Protein AF-0000000084551948 (afdb_homodimer)

Structure (mmCIF, N/CA/C/O backbone):
data_AF-0000000084551948-model_v1
#
loop_
_entity.id
_entity.type
_entity.pdbx_description
1 polymer 'N-acetyltransferase domain-containing protein'
#
loop_
_atom_site.group_PDB
_atom_site.id
_atom_site.type_symbol
_atom_site.label_atom_id
_atom_site.label_alt_id
_atom_site.label_comp_id
_atom_site.label_asym_id
_atom_site.label_entity_id
_atom_site.label_seq_id
_atom_site.pdbx_PDB_ins_code
_atom_site.Cartn_x
_atom_site.Cartn_y
_atom_site.Cartn_z
_atom_site.occupancy
_atom_site.B_iso_or_equiv
_atom_site.auth_seq_id
_atom_site.auth_comp_id
_atom_site.auth_asym_id
_atom_site.auth_atom_id
_atom_site.pdbx_PDB_model_num
ATOM 1 N N . MET A 1 1 ? 8.93 -32.312 -5.285 1 90.19 1 MET A N 1
ATOM 2 C CA . MET A 1 1 ? 9.445 -31.031 -5.762 1 90.19 1 MET A CA 1
ATOM 3 C C . MET A 1 1 ? 8.32 -30.188 -6.352 1 90.19 1 MET A C 1
ATOM 5 O O . MET A 1 1 ? 7.426 -30.703 -7.016 1 90.19 1 MET A O 1
ATOM 9 N N . VAL A 1 2 ? 8.203 -28.875 -6.094 1 96.75 2 VAL A N 1
ATOM 10 C CA . VAL A 1 2 ? 7.137 -28 -6.578 1 96.75 2 VAL A CA 1
ATOM 11 C C . VAL A 1 2 ? 7.574 -27.328 -7.879 1 96.75 2 VAL A C 1
ATOM 13 O O . VAL A 1 2 ? 8.711 -26.859 -7.988 1 96.75 2 VAL A O 1
ATOM 16 N N . ARG A 1 3 ? 6.703 -27.375 -8.828 1 96.81 3 ARG A N 1
ATOM 17 C CA . ARG A 1 3 ? 6.969 -26.75 -10.117 1 96.81 3 ARG A CA 1
ATOM 18 C C . ARG A 1 3 ? 5.824 -25.844 -10.531 1 96.81 3 ARG A C 1
ATOM 20 O O . ARG A 1 3 ? 4.66 -26.109 -10.227 1 96.81 3 ARG A O 1
ATOM 27 N N . LEU A 1 4 ? 6.199 -24.812 -11.266 1 98 4 LEU A N 1
ATOM 28 C CA . LEU A 1 4 ? 5.199 -23.938 -11.859 1 98 4 LEU A CA 1
ATOM 29 C C . LEU A 1 4 ? 4.918 -24.328 -13.305 1 98 4 LEU A C 1
ATOM 31 O O . LEU A 1 4 ? 5.828 -24.375 -14.133 1 98 4 LEU A O 1
ATOM 35 N N . GLN A 1 5 ? 3.684 -24.656 -13.547 1 97.62 5 GLN A N 1
ATOM 36 C CA . GLN A 1 5 ? 3.242 -25.016 -14.891 1 97.62 5 GLN A CA 1
ATOM 37 C C . GLN A 1 5 ? 2.232 -24.016 -15.43 1 97.62 5 GLN A C 1
ATOM 39 O O . GLN A 1 5 ? 1.331 -23.578 -14.711 1 97.62 5 GLN A O 1
ATOM 44 N N . ASN A 1 6 ? 2.34 -23.641 -16.719 1 97.56 6 ASN A N 1
ATOM 45 C CA . ASN A 1 6 ? 1.363 -22.719 -17.297 1 97.56 6 ASN A CA 1
ATOM 46 C C . ASN A 1 6 ? -0.063 -23.219 -17.094 1 97.56 6 ASN A C 1
ATOM 48 O O . ASN A 1 6 ? -0.345 -24.406 -17.312 1 97.56 6 ASN A O 1
ATOM 52 N N . MET A 1 7 ? -0.91 -22.328 -16.719 1 96.81 7 MET A N 1
ATOM 53 C CA . MET A 1 7 ? -2.318 -22.688 -16.578 1 96.81 7 MET A CA 1
ATOM 54 C C . MET A 1 7 ? -2.92 -23.031 -17.938 1 96.81 7 MET A C 1
ATOM 56 O O . MET A 1 7 ? -2.627 -22.359 -18.938 1 96.81 7 MET A O 1
ATOM 60 N N . ASN A 1 8 ? -3.762 -24 -17.938 1 95.62 8 ASN A N 1
ATOM 61 C CA . ASN A 1 8 ? -4.605 -24.172 -19.125 1 95.62 8 ASN A CA 1
ATOM 62 C C . ASN A 1 8 ? -5.938 -23.453 -18.969 1 95.62 8 ASN A C 1
ATOM 64 O O . ASN A 1 8 ? -6.219 -22.859 -17.922 1 95.62 8 ASN A O 1
ATOM 68 N N . GLU A 1 9 ? -6.699 -23.422 -19.984 1 95.56 9 GLU A N 1
ATOM 69 C CA . GLU A 1 9 ? -7.949 -22.656 -19.984 1 95.56 9 GLU A CA 1
ATOM 70 C C . GLU A 1 9 ? -8.898 -23.156 -18.906 1 95.56 9 GLU A C 1
ATOM 72 O O . GLU A 1 9 ? -9.594 -22.359 -18.266 1 95.56 9 GLU A O 1
ATOM 77 N N . ALA A 1 10 ? -8.922 -24.406 -18.766 1 94.75 10 ALA A N 1
ATOM 78 C CA . ALA A 1 10 ? -9.789 -24.984 -17.734 1 94.75 10 ALA A CA 1
ATOM 79 C C . ALA A 1 10 ? -9.383 -24.516 -16.344 1 94.75 10 ALA A C 1
ATOM 81 O O . ALA A 1 10 ? -10.234 -24.094 -15.555 1 94.75 10 ALA A O 1
ATOM 82 N N . ASP A 1 11 ? -8.164 -24.578 -16.031 1 95.25 11 ASP A N 1
ATOM 83 C CA . ASP A 1 11 ? -7.641 -24.094 -14.758 1 95.25 11 ASP A CA 1
ATOM 84 C C . ASP A 1 11 ? -7.91 -22.609 -14.578 1 95.25 11 ASP A C 1
ATOM 86 O O . ASP A 1 11 ? -8.297 -22.156 -13.5 1 95.25 11 ASP A O 1
ATOM 90 N N . PHE A 1 12 ? -7.73 -21.906 -15.711 1 97.88 12 PHE A N 1
ATOM 91 C CA . PHE A 1 12 ? -7.934 -20.469 -15.648 1 97.88 12 PHE A CA 1
ATOM 92 C C . PHE A 1 12 ? -9.383 -20.141 -15.289 1 97.88 12 PHE A C 1
ATOM 94 O O . PHE A 1 12 ? -9.641 -19.281 -14.438 1 97.88 12 PHE A O 1
ATOM 101 N N . ASN A 1 13 ? -10.281 -20.766 -15.93 1 95.38 13 ASN A N 1
ATOM 102 C CA . ASN A 1 13 ? -11.695 -20.516 -15.664 1 95.38 13 ASN A CA 1
ATOM 103 C C . ASN A 1 13 ? -12.055 -20.812 -14.219 1 95.38 13 ASN A C 1
ATOM 105 O O . ASN A 1 13 ? -12.805 -20.062 -13.594 1 95.38 13 ASN A O 1
ATOM 109 N N . ASN A 1 14 ? -11.516 -21.922 -13.703 1 94.19 14 ASN A N 1
ATOM 110 C CA . ASN A 1 14 ? -11.734 -22.25 -12.305 1 94.19 14 ASN A CA 1
ATOM 111 C C . ASN A 1 14 ? -11.094 -21.219 -11.375 1 94.19 14 ASN A C 1
ATOM 113 O O . ASN A 1 14 ? -11.695 -20.828 -10.375 1 94.19 14 ASN A O 1
ATOM 117 N N . TYR A 1 15 ? -10.008 -20.859 -11.734 1 97.31 15 TYR A N 1
ATOM 118 C CA . TYR A 1 15 ? -9.234 -19.906 -10.938 1 97.31 15 TYR A CA 1
ATOM 119 C C . TYR A 1 15 ? -9.914 -18.547 -10.891 1 97.31 15 TYR A C 1
ATOM 121 O O . TYR A 1 15 ? -10.117 -17.984 -9.812 1 97.31 15 TYR A O 1
ATOM 129 N N . ILE A 1 16 ? -10.328 -18.016 -12.055 1 97.44 16 ILE A N 1
ATOM 130 C CA . ILE A 1 16 ? -10.664 -16.594 -12.195 1 97.44 16 ILE A CA 1
ATOM 131 C C . ILE A 1 16 ? -11.953 -16.297 -11.43 1 97.44 16 ILE A C 1
ATOM 133 O O . ILE A 1 16 ? -12.07 -15.273 -10.766 1 97.44 16 ILE A O 1
ATOM 137 N N . ASN A 1 17 ? -12.844 -17.172 -11.469 1 94.62 17 ASN A N 1
ATOM 138 C CA . ASN A 1 17 ? -14.102 -16.969 -10.773 1 94.62 17 ASN A CA 1
ATOM 139 C C . ASN A 1 17 ? -13.906 -16.891 -9.266 1 94.62 17 ASN A C 1
ATOM 141 O O . ASN A 1 17 ? -14.5 -16.047 -8.594 1 94.62 17 ASN A O 1
ATOM 145 N N . ASN A 1 18 ? -13.133 -17.766 -8.75 1 96.75 18 ASN A N 1
ATOM 146 C CA . ASN A 1 18 ? -12.852 -17.781 -7.32 1 96.75 18 ASN A CA 1
ATOM 147 C C . ASN A 1 18 ? -12.008 -16.578 -6.91 1 96.75 18 ASN A C 1
ATOM 149 O O . ASN A 1 18 ? -12.219 -15.992 -5.844 1 96.75 18 ASN A O 1
ATOM 153 N N . ALA A 1 19 ? -11.086 -16.25 -7.781 1 98.06 19 ALA A N 1
ATOM 154 C CA . ALA A 1 19 ? -10.195 -15.133 -7.5 1 98.06 19 ALA A CA 1
ATOM 155 C C . ALA A 1 19 ? -10.969 -13.82 -7.387 1 98.06 19 ALA A C 1
ATOM 157 O O . ALA A 1 19 ? -10.719 -13.016 -6.484 1 98.06 19 ALA A O 1
ATOM 158 N N . ILE A 1 20 ? -11.906 -13.609 -8.266 1 98.06 20 ILE A N 1
ATOM 159 C CA . ILE A 1 20 ? -12.727 -12.406 -8.289 1 98.06 20 ILE A CA 1
ATOM 160 C C . ILE A 1 20 ? -13.531 -12.305 -7 1 98.06 20 ILE A C 1
ATOM 162 O O . ILE A 1 20 ? -13.562 -11.258 -6.359 1 98.06 20 ILE A O 1
ATOM 166 N N . LYS A 1 21 ? -14.094 -13.406 -6.613 1 97.5 21 LYS A N 1
ATOM 167 C CA . LYS A 1 21 ? -14.906 -13.438 -5.398 1 97.5 21 LYS A CA 1
ATOM 168 C C . LYS A 1 21 ? -14.047 -13.211 -4.156 1 97.5 21 LYS A C 1
ATOM 170 O O . LYS A 1 21 ? -14.43 -12.461 -3.26 1 97.5 21 LYS A O 1
ATOM 175 N N . ASN A 1 22 ? -12.961 -13.875 -4.117 1 97.62 22 ASN A N 1
ATOM 176 C CA . ASN A 1 22 ? -12.07 -13.766 -2.969 1 97.62 22 ASN A CA 1
ATOM 177 C C . ASN A 1 22 ? -11.516 -12.352 -2.82 1 97.62 22 ASN A C 1
ATOM 179 O O . ASN A 1 22 ? -11.43 -11.828 -1.707 1 97.62 22 ASN A O 1
ATOM 183 N N . TYR A 1 23 ? -11.156 -11.758 -3.969 1 98 23 TYR A N 1
ATOM 184 C CA . TYR A 1 23 ? -10.625 -10.398 -3.926 1 98 23 TYR A CA 1
ATOM 185 C C . TYR A 1 23 ? -11.672 -9.414 -3.422 1 98 23 TYR A C 1
ATOM 187 O O . TYR A 1 23 ? -11.367 -8.547 -2.604 1 98 23 TYR A O 1
ATOM 195 N N . ALA A 1 24 ? -12.828 -9.547 -3.875 1 98.06 24 ALA A N 1
ATOM 196 C CA . ALA A 1 24 ? -13.93 -8.711 -3.404 1 98.06 24 ALA A CA 1
ATOM 197 C C . ALA A 1 24 ? -14.102 -8.836 -1.894 1 98.06 24 ALA A C 1
ATOM 199 O O . ALA A 1 24 ? -14.219 -7.832 -1.19 1 98.06 24 ALA A O 1
ATOM 200 N N . ALA A 1 25 ? -14.086 -10.078 -1.429 1 97.69 25 ALA A N 1
ATOM 201 C CA . ALA A 1 25 ? -14.258 -10.336 -0.003 1 97.69 25 ALA A CA 1
ATOM 202 C C . ALA A 1 25 ? -13.148 -9.688 0.816 1 97.69 25 ALA A C 1
ATOM 204 O O . ALA A 1 25 ? -13.406 -9.117 1.879 1 97.69 25 ALA A O 1
ATOM 205 N N . GLU A 1 26 ? -11.945 -9.773 0.351 1 96.81 26 GLU A N 1
ATOM 206 C CA . GLU A 1 26 ? -10.805 -9.203 1.055 1 96.81 26 GLU A CA 1
ATOM 207 C C . GLU A 1 26 ? -10.891 -7.68 1.095 1 96.81 26 GLU A C 1
ATOM 209 O O . GLU A 1 26 ? -10.547 -7.059 2.104 1 96.81 26 GLU A O 1
ATOM 214 N N . LYS A 1 27 ? -11.32 -7.074 -0.006 1 96.75 27 LYS A N 1
ATOM 215 C CA . LYS A 1 27 ? -11.469 -5.621 -0.073 1 96.75 27 LYS A CA 1
ATOM 216 C C . LYS A 1 27 ? -12.539 -5.133 0.892 1 96.75 27 LYS A C 1
ATOM 218 O O . LYS A 1 27 ? -12.398 -4.07 1.501 1 96.75 27 LYS A O 1
ATOM 223 N N . ILE A 1 28 ? -13.633 -5.914 1.047 1 94.81 28 ILE A N 1
ATOM 224 C CA . ILE A 1 28 ? -14.68 -5.59 2.014 1 94.81 28 ILE A CA 1
ATOM 225 C C . ILE A 1 28 ? -14.109 -5.648 3.428 1 94.81 28 ILE A C 1
ATOM 227 O O . ILE A 1 28 ? -14.289 -4.723 4.219 1 94.81 28 ILE A O 1
ATOM 231 N N . LYS A 1 29 ? -13.414 -6.738 3.686 1 95.12 29 LYS A N 1
ATOM 232 C CA . LYS A 1 29 ? -12.828 -6.941 5.004 1 95.12 29 LYS A CA 1
ATOM 233 C C . LYS A 1 29 ? -11.844 -5.824 5.348 1 95.12 29 LYS A C 1
ATOM 235 O O . LYS A 1 29 ? -11.75 -5.406 6.504 1 95.12 29 LYS A O 1
ATOM 240 N N . ALA A 1 30 ? -11.109 -5.324 4.359 1 92.38 30 ALA A N 1
ATOM 241 C CA . ALA A 1 30 ? -10.133 -4.254 4.547 1 92.38 30 ALA A CA 1
ATOM 242 C C . ALA A 1 30 ? -10.82 -2.898 4.68 1 92.38 30 ALA A C 1
ATOM 244 O O . ALA A 1 30 ? -10.172 -1.899 5.008 1 92.38 30 ALA A O 1
ATOM 245 N N . GLY A 1 31 ? -12.172 -2.844 4.371 1 88.94 31 GLY A N 1
ATOM 246 C CA . GLY A 1 31 ? -12.93 -1.606 4.484 1 88.94 31 GLY A CA 1
ATOM 247 C C . GLY A 1 31 ? -12.758 -0.689 3.289 1 88.94 31 GLY A C 1
ATOM 248 O O . GLY A 1 31 ? -13.016 0.513 3.381 1 88.94 31 GLY A O 1
ATOM 249 N N . THR A 1 32 ? -12.242 -1.219 2.217 1 90.31 32 THR A N 1
ATOM 250 C CA . THR A 1 32 ? -11.977 -0.421 1.024 1 90.31 32 THR A CA 1
ATOM 251 C C . THR A 1 32 ? -13.227 -0.326 0.153 1 90.31 32 THR A C 1
ATOM 253 O O . THR A 1 32 ? -13.508 0.727 -0.422 1 90.31 32 THR A O 1
ATOM 256 N N . TRP A 1 33 ? -13.938 -1.409 0.068 1 91.75 33 TRP A N 1
ATOM 257 C CA . TRP A 1 33 ? -15.141 -1.451 -0.762 1 91.75 33 TRP A CA 1
ATOM 258 C C . TRP A 1 33 ? -16.359 -1.799 0.074 1 91.75 33 TRP A C 1
ATOM 260 O O . TRP A 1 33 ? -16.266 -2.484 1.094 1 91.75 33 TRP A O 1
ATOM 270 N N . GLY A 1 34 ? -17.531 -1.261 -0.345 1 90.94 34 GLY A N 1
ATOM 271 C CA . GLY A 1 34 ? -18.797 -1.692 0.226 1 90.94 34 GLY A CA 1
ATOM 272 C C . GLY A 1 34 ? -19.281 -3.016 -0.333 1 90.94 34 GLY A C 1
ATOM 273 O O . GLY A 1 34 ? -18.938 -3.385 -1.459 1 90.94 34 GLY A O 1
ATOM 274 N N . GLU A 1 35 ? -20.062 -3.727 0.38 1 94.31 35 GLU A N 1
ATOM 275 C CA . GLU A 1 35 ? -20.562 -5.051 0.019 1 94.31 35 GLU A CA 1
ATOM 276 C C . GLU A 1 35 ? -21.297 -5.02 -1.317 1 94.31 35 GLU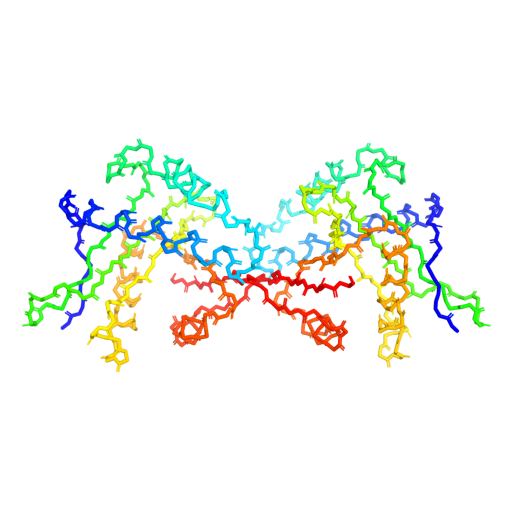 A C 1
ATOM 278 O O . GLU A 1 35 ? -21.141 -5.926 -2.139 1 94.31 35 GLU A O 1
ATOM 283 N N . GLU A 1 36 ? -21.969 -3.982 -1.558 1 94.06 36 GLU A N 1
ATOM 284 C CA . GLU A 1 36 ? -22.844 -3.924 -2.717 1 94.06 36 GLU A CA 1
ATOM 285 C C . GLU A 1 36 ? -22.047 -3.797 -4.012 1 94.06 36 GLU A C 1
ATOM 287 O O . GLU A 1 36 ? -22.438 -4.348 -5.043 1 94.06 36 GLU A O 1
ATOM 292 N N . GLU A 1 37 ? -20.906 -3.172 -3.951 1 95.81 37 GLU A N 1
ATOM 293 C CA . GLU A 1 37 ? -20.188 -2.865 -5.18 1 95.81 37 GLU A CA 1
ATOM 294 C C . GLU A 1 37 ? -18.969 -3.764 -5.34 1 95.81 37 GLU A C 1
ATOM 296 O O . GLU A 1 37 ? -18.375 -3.832 -6.422 1 95.81 37 GLU A O 1
ATOM 301 N N . ALA A 1 38 ? -18.609 -4.457 -4.355 1 97.12 38 ALA A N 1
ATOM 302 C CA . ALA A 1 38 ? -17.297 -5.094 -4.266 1 97.12 38 ALA A CA 1
ATOM 303 C C . ALA A 1 38 ? -17.078 -6.086 -5.406 1 97.12 38 ALA A C 1
ATOM 305 O O . ALA A 1 38 ? -16.031 -6.078 -6.059 1 97.12 38 ALA A O 1
ATOM 306 N N . GLU A 1 39 ? -18.031 -6.957 -5.66 1 97.38 39 GLU A N 1
ATOM 307 C CA . GLU A 1 39 ? -17.859 -7.98 -6.688 1 97.38 39 GLU A CA 1
ATOM 308 C C . GLU A 1 39 ? -17.703 -7.352 -8.07 1 97.38 39 GLU A C 1
ATOM 310 O O . GLU A 1 39 ? -16.891 -7.797 -8.875 1 97.38 39 GLU A O 1
ATOM 315 N N . ASN A 1 40 ? -18.516 -6.359 -8.375 1 97.94 40 ASN A N 1
ATOM 316 C CA . ASN A 1 40 ? -18.422 -5.672 -9.656 1 97.94 40 ASN A CA 1
ATOM 317 C C . ASN A 1 40 ? -17.078 -4.984 -9.828 1 97.94 40 ASN A C 1
ATOM 319 O O . ASN A 1 40 ? -16.453 -5.086 -10.891 1 97.94 40 ASN A O 1
ATOM 323 N N . LEU A 1 41 ? -16.641 -4.32 -8.812 1 97.81 41 LEU A N 1
ATOM 324 C CA . LEU A 1 41 ? -15.328 -3.674 -8.859 1 97.81 41 LEU A CA 1
ATOM 325 C C . LEU A 1 41 ? -14.219 -4.703 -9.055 1 97.81 41 LEU A C 1
ATOM 327 O O . LEU A 1 41 ? -13.281 -4.469 -9.812 1 97.81 41 LEU A O 1
ATOM 331 N N . SER A 1 42 ? -14.352 -5.781 -8.383 1 98.38 42 SER A N 1
ATOM 332 C CA . SER A 1 42 ? -13.375 -6.855 -8.531 1 98.38 42 SER A CA 1
ATOM 333 C C . SER A 1 42 ? -13.352 -7.379 -9.961 1 98.38 42 SER A C 1
ATOM 335 O O . SER A 1 42 ? -12.273 -7.527 -10.555 1 98.38 42 SER A O 1
ATOM 337 N N . ARG A 1 43 ? -14.516 -7.66 -10.477 1 98.12 43 ARG A N 1
ATOM 338 C CA . ARG A 1 43 ? -14.617 -8.133 -11.852 1 98.12 43 ARG A CA 1
ATOM 339 C C . ARG A 1 43 ? -13.969 -7.148 -12.82 1 98.12 43 ARG A C 1
ATOM 341 O O . ARG A 1 43 ? -13.242 -7.555 -13.727 1 98.12 43 ARG A O 1
ATOM 348 N N . GLU A 1 44 ? -14.227 -5.918 -12.633 1 98.31 44 GLU A N 1
ATOM 349 C CA . GLU A 1 44 ? -13.648 -4.883 -13.492 1 98.31 44 GLU A CA 1
ATOM 350 C C . GLU A 1 44 ? -12.133 -4.852 -13.359 1 98.31 44 GLU A C 1
ATOM 352 O O . GLU A 1 44 ? -11.422 -4.664 -14.352 1 98.31 44 GLU A O 1
ATOM 357 N N . THR A 1 45 ? -11.703 -4.996 -12.156 1 98.25 45 THR A N 1
ATOM 358 C CA . THR A 1 45 ? -10.266 -4.992 -11.906 1 98.25 45 THR A CA 1
ATOM 359 C C . THR A 1 45 ? -9.578 -6.133 -12.656 1 98.25 45 THR A C 1
ATOM 361 O O . THR A 1 45 ? -8.594 -5.914 -13.359 1 98.25 45 THR A O 1
ATOM 364 N N . PHE A 1 46 ? -10.133 -7.348 -12.531 1 98.38 46 PHE A N 1
ATOM 365 C CA . PHE A 1 46 ? -9.539 -8.508 -13.188 1 98.38 46 PHE A CA 1
ATOM 366 C C . PHE A 1 46 ? -9.633 -8.375 -14.703 1 98.38 46 PHE A C 1
ATOM 368 O O . PHE A 1 46 ? -8.711 -8.773 -15.43 1 98.38 46 PHE A O 1
ATOM 375 N N . ALA A 1 47 ? -10.742 -7.836 -15.203 1 97.94 47 ALA A N 1
ATOM 376 C CA . ALA A 1 47 ? -10.906 -7.637 -16.641 1 97.94 47 ALA A CA 1
ATOM 377 C C . ALA A 1 47 ? -9.867 -6.664 -17.188 1 97.94 47 ALA A C 1
ATOM 379 O O . ALA A 1 47 ? -9.383 -6.828 -18.297 1 97.94 47 ALA A O 1
ATOM 380 N N . ARG A 1 48 ? -9.578 -5.68 -16.453 1 98.06 48 ARG A N 1
ATOM 381 C CA . ARG A 1 48 ? -8.57 -4.703 -16.859 1 98.06 48 ARG A CA 1
ATOM 382 C C . ARG A 1 48 ? -7.176 -5.324 -16.875 1 98.06 48 ARG A C 1
ATOM 384 O O . ARG A 1 48 ? -6.387 -5.074 -17.781 1 98.06 48 ARG A O 1
ATOM 391 N N . LEU A 1 49 ? -6.859 -6.125 -15.891 1 97.88 49 LEU A N 1
ATOM 392 C CA . LEU A 1 49 ? -5.535 -6.723 -15.742 1 97.88 49 LEU A CA 1
ATOM 393 C C . LEU A 1 49 ? -5.332 -7.848 -16.75 1 97.88 49 LEU A C 1
ATOM 395 O O . LEU A 1 49 ? -4.211 -8.078 -17.203 1 97.88 49 LEU A O 1
ATOM 399 N N . LEU A 1 50 ? -6.434 -8.547 -17.016 1 98.44 50 LEU A N 1
ATOM 400 C CA . LEU A 1 50 ? -6.391 -9.695 -17.922 1 98.44 50 LEU A CA 1
ATOM 401 C C . LEU A 1 50 ? -7.363 -9.516 -19.078 1 98.44 50 LEU A C 1
ATOM 403 O O . LEU A 1 50 ? -8.273 -10.32 -19.25 1 98.44 50 LEU A O 1
ATOM 407 N N . PRO A 1 51 ? -7.109 -8.547 -19.969 1 97.88 51 PRO A N 1
ATOM 408 C CA . PRO A 1 51 ? -8.07 -8.227 -21.031 1 97.88 51 PRO A CA 1
ATOM 409 C C . PRO A 1 51 ? -8.234 -9.359 -22.031 1 97.88 51 PRO A C 1
ATOM 411 O O . PRO A 1 51 ? -9.273 -9.445 -22.703 1 97.88 51 PRO A O 1
ATOM 414 N N . LYS A 1 52 ? -7.258 -10.266 -22.188 1 97.56 52 LYS A N 1
ATOM 415 C CA . LYS A 1 52 ? -7.348 -11.406 -23.078 1 97.56 52 LYS A CA 1
ATOM 416 C C . LYS A 1 52 ? -7.277 -12.719 -22.312 1 97.56 52 LYS A C 1
ATOM 418 O O . LYS A 1 52 ? -6.754 -13.719 -22.812 1 97.56 52 LYS A O 1
ATOM 423 N N . GLY A 1 53 ? -7.695 -12.594 -21.016 1 96.44 53 GLY A N 1
ATOM 424 C CA . GLY A 1 53 ? -7.652 -13.797 -20.203 1 96.44 53 GLY A CA 1
ATOM 425 C C . GLY A 1 53 ? -6.258 -14.375 -20.047 1 96.44 53 GLY A C 1
ATOM 426 O O . GLY A 1 53 ? -5.309 -13.648 -19.75 1 96.44 53 GLY A O 1
ATOM 427 N N . ILE A 1 54 ? -6.188 -15.625 -20.25 1 95.44 54 ILE A N 1
ATOM 428 C CA . ILE A 1 54 ? -4.941 -16.344 -20.047 1 95.44 54 ILE A CA 1
ATOM 429 C C . ILE A 1 54 ? -3.91 -15.906 -21.078 1 95.44 54 ILE A C 1
ATOM 431 O O . ILE A 1 54 ? -2.717 -16.188 -20.922 1 95.44 54 ILE A O 1
ATOM 435 N N . TYR A 1 55 ? -4.281 -15.188 -22.109 1 95.44 55 TYR A N 1
ATOM 436 C CA . TYR A 1 55 ? -3.391 -14.773 -23.188 1 95.44 55 TYR A CA 1
ATOM 437 C C . TYR A 1 55 ? -2.977 -13.312 -23.031 1 95.44 55 TYR A C 1
ATOM 439 O O . TYR A 1 55 ? -2.338 -12.742 -23.906 1 95.44 55 TYR A O 1
ATOM 447 N N . SER A 1 56 ? -3.363 -12.711 -21.922 1 97.31 56 SER A N 1
ATOM 448 C CA . SER A 1 56 ? -3.006 -11.32 -21.688 1 97.31 56 SER A CA 1
ATOM 449 C C . SER A 1 56 ? -1.492 -11.125 -21.688 1 97.31 56 SER A C 1
ATOM 451 O O . SER A 1 56 ? -0.76 -11.922 -21.094 1 97.31 56 SER A O 1
ATOM 453 N N . GLU A 1 57 ? -1.048 -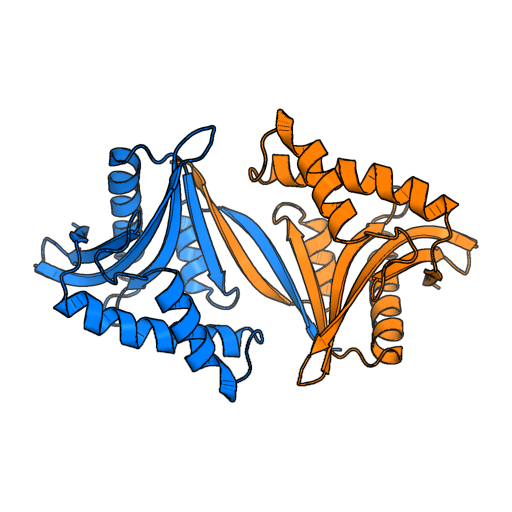10.109 -22.312 1 95.81 57 GLU A N 1
ATOM 454 C CA . GLU A 1 57 ? 0.376 -9.844 -22.5 1 95.81 57 GLU A CA 1
ATOM 455 C C . GLU A 1 57 ? 1.055 -9.523 -21.172 1 95.81 57 GLU A C 1
ATOM 457 O O . GLU A 1 57 ? 0.475 -8.852 -20.312 1 95.81 57 GLU A O 1
ATOM 462 N N . ASN A 1 58 ? 2.27 -10.07 -20.984 1 96.12 58 ASN A N 1
ATOM 463 C CA . ASN A 1 58 ? 3.146 -9.812 -19.844 1 96.12 58 ASN A CA 1
ATOM 464 C C . ASN A 1 58 ? 2.562 -10.367 -18.547 1 96.12 58 ASN A C 1
ATOM 466 O O . ASN A 1 58 ? 2.939 -9.938 -17.453 1 96.12 58 ASN A O 1
ATOM 470 N N . GLN A 1 59 ? 1.512 -11.203 -18.734 1 98.12 59 GLN A N 1
ATOM 471 C CA . GLN A 1 59 ? 0.899 -11.898 -17.609 1 98.12 59 GLN A CA 1
ATOM 472 C C . GLN A 1 59 ? 1.292 -13.375 -17.594 1 98.12 59 GLN A C 1
ATOM 474 O O . GLN A 1 59 ? 1.277 -14.039 -18.625 1 98.12 59 GLN A O 1
ATOM 479 N N . TYR A 1 60 ? 1.685 -13.836 -16.438 1 98.19 60 TYR A N 1
ATOM 480 C CA . TYR A 1 60 ? 2.092 -15.227 -16.266 1 98.19 60 TYR A CA 1
ATOM 481 C C . TYR A 1 60 ? 1.217 -15.914 -15.227 1 98.19 60 TYR A C 1
ATOM 483 O O . TYR A 1 60 ? 1.234 -15.555 -14.047 1 98.19 60 TYR A O 1
ATOM 491 N N . LEU A 1 61 ? 0.458 -16.828 -15.688 1 98.56 61 LEU A N 1
ATOM 492 C CA . LEU A 1 61 ? -0.457 -17.578 -14.836 1 98.56 61 LEU A CA 1
ATOM 493 C C . LEU A 1 61 ? -0.054 -19.047 -14.766 1 98.56 61 LEU A C 1
ATOM 495 O O . LEU A 1 61 ? -0.001 -19.734 -15.797 1 98.56 61 LEU A O 1
ATOM 499 N N . PHE A 1 62 ? 0.201 -19.469 -13.5 1 98.5 62 PHE A N 1
ATOM 500 C CA . PHE A 1 62 ? 0.752 -20.812 -13.32 1 98.5 62 PHE A CA 1
ATOM 501 C C . PHE A 1 62 ? -0.136 -21.641 -12.398 1 98.5 62 PHE A C 1
ATOM 503 O O . PHE A 1 62 ? -0.749 -21.109 -11.469 1 98.5 62 PHE A O 1
ATOM 510 N N . SER A 1 63 ? -0.199 -22.906 -12.695 1 98.19 63 SER A N 1
ATOM 511 C CA . SER A 1 63 ? -0.574 -23.906 -11.719 1 98.19 63 SER A CA 1
ATOM 512 C C . SER A 1 63 ? 0.639 -24.391 -10.922 1 98.19 63 SER A C 1
ATOM 514 O O . SER A 1 63 ? 1.717 -24.594 -11.492 1 98.19 63 SER A O 1
ATOM 516 N N . ILE A 1 64 ? 0.489 -24.484 -9.672 1 98.25 64 ILE A N 1
ATOM 517 C CA . ILE A 1 64 ? 1.535 -25.016 -8.812 1 98.25 64 ILE A CA 1
ATOM 518 C C . ILE A 1 64 ? 1.367 -26.531 -8.688 1 98.25 64 ILE A C 1
ATOM 520 O O . ILE A 1 64 ? 0.344 -27.016 -8.195 1 98.25 64 ILE A O 1
ATOM 524 N N . ILE A 1 65 ? 2.422 -27.25 -9.078 1 98.12 65 ILE A N 1
ATOM 525 C CA . ILE A 1 65 ? 2.309 -28.703 -9.164 1 98.12 65 ILE A CA 1
ATOM 526 C C . ILE A 1 65 ? 3.303 -29.359 -8.211 1 98.12 65 ILE A C 1
ATOM 528 O O . ILE A 1 65 ? 4.484 -29 -8.203 1 98.12 65 ILE A O 1
ATOM 532 N N . ASP A 1 66 ? 2.785 -30.203 -7.32 1 97.81 66 ASP A N 1
ATOM 533 C CA . ASP A 1 66 ? 3.662 -31.172 -6.668 1 97.81 66 ASP A CA 1
ATOM 534 C C . ASP A 1 66 ? 4.102 -32.25 -7.645 1 97.81 66 ASP A C 1
ATOM 536 O O . ASP A 1 66 ? 3.334 -33.188 -7.957 1 97.81 66 ASP A O 1
ATOM 540 N N . ALA A 1 67 ? 5.285 -32.156 -8.102 1 95.38 67 ALA A N 1
ATOM 541 C CA . ALA A 1 67 ? 5.766 -33.031 -9.172 1 95.38 67 ALA A CA 1
ATOM 542 C C . ALA A 1 67 ? 5.852 -34.469 -8.703 1 95.38 67 ALA A C 1
ATOM 544 O O . ALA A 1 67 ? 5.656 -35.406 -9.492 1 95.38 67 ALA A O 1
ATOM 545 N N . ASP A 1 68 ? 6.145 -34.719 -7.496 1 95 68 ASP A N 1
ATOM 546 C CA . ASP A 1 68 ? 6.262 -36.062 -6.965 1 95 68 ASP A CA 1
ATOM 547 C C . ASP A 1 68 ? 4.898 -36.75 -6.883 1 95 68 ASP A C 1
ATOM 549 O O . ASP A 1 68 ? 4.77 -37.938 -7.215 1 95 68 ASP A O 1
ATOM 553 N N . LYS A 1 69 ? 3.893 -36 -6.5 1 95.56 69 LYS A N 1
ATOM 554 C CA . LYS A 1 69 ? 2.551 -36.531 -6.324 1 95.56 69 LYS A CA 1
ATOM 555 C C . LYS A 1 69 ? 1.683 -36.281 -7.551 1 95.56 69 LYS A C 1
ATOM 557 O O . LYS A 1 69 ? 0.546 -36.75 -7.625 1 95.56 69 LYS A O 1
ATOM 562 N N . GLN A 1 70 ? 2.256 -35.5 -8.398 1 94.25 70 GLN A N 1
ATOM 563 C CA . GLN A 1 70 ? 1.55 -35.125 -9.617 1 94.25 70 GLN A CA 1
ATOM 564 C C . GLN A 1 70 ? 0.192 -34.5 -9.297 1 94.25 70 GLN A C 1
ATOM 566 O O . GLN A 1 70 ? -0.822 -34.875 -9.891 1 94.25 70 GLN A O 1
ATOM 571 N N . MET A 1 71 ? 0.21 -33.625 -8.359 1 96 71 MET A N 1
ATOM 572 C CA . MET A 1 71 ? -1.009 -32.938 -7.906 1 96 71 MET A CA 1
ATOM 573 C C . MET A 1 71 ? -0.863 -31.438 -7.98 1 96 71 MET A C 1
ATOM 575 O O . MET A 1 71 ? 0.202 -30.891 -7.676 1 96 71 MET A O 1
ATOM 579 N N . LYS A 1 72 ? -1.999 -30.859 -8.453 1 96.94 72 LYS A N 1
ATOM 580 C CA . LYS A 1 72 ? -2.076 -29.406 -8.398 1 96.94 72 LYS A CA 1
ATOM 581 C C . LYS A 1 72 ? -2.365 -28.922 -6.977 1 96.94 72 LYS A C 1
ATOM 583 O O . LYS A 1 72 ? -3.326 -29.375 -6.348 1 96.94 72 LYS A O 1
ATOM 588 N N . VAL A 1 73 ? -1.563 -28 -6.488 1 97.81 73 VAL A N 1
ATOM 589 C CA . VAL A 1 73 ? -1.705 -27.641 -5.078 1 97.81 73 VAL A CA 1
ATOM 590 C C . VAL A 1 73 ? -2.002 -26.156 -4.938 1 97.81 73 VAL A C 1
ATOM 592 O O . VAL A 1 73 ? -2.199 -25.656 -3.828 1 97.81 73 VAL A O 1
ATOM 595 N N . GLY A 1 74 ? -2.09 -25.422 -6.086 1 97.94 74 GLY A N 1
ATOM 596 C CA . GLY A 1 74 ? -2.381 -24 -6 1 97.94 74 GLY A CA 1
ATOM 597 C C . GLY A 1 74 ? -2.201 -23.266 -7.316 1 97.94 74 GLY A C 1
ATOM 598 O O . GLY A 1 74 ? -2.141 -23.891 -8.375 1 97.94 74 GLY A O 1
ATOM 599 N N . TYR A 1 75 ? -2.207 -21.938 -7.273 1 98.44 75 TYR A N 1
ATOM 600 C CA . TYR A 1 75 ? -2.039 -21.078 -8.438 1 98.44 75 TYR A CA 1
ATOM 601 C C . TYR A 1 75 ? -1.138 -19.891 -8.117 1 98.44 75 TYR A C 1
ATOM 603 O O . TYR A 1 75 ? -1.017 -19.5 -6.957 1 98.44 75 TYR A O 1
ATOM 611 N N . LEU A 1 76 ? -0.493 -19.375 -9.117 1 98.5 76 LEU A N 1
ATOM 612 C CA . LEU A 1 76 ? 0.362 -18.203 -9 1 98.5 76 LEU A CA 1
ATOM 613 C C . LEU A 1 76 ? 0.239 -17.312 -10.234 1 98.5 76 LEU A C 1
ATOM 615 O O . LEU A 1 76 ? 0.279 -17.812 -11.367 1 98.5 76 LEU A O 1
ATOM 619 N N . TRP A 1 77 ? -0.015 -16.062 -10.023 1 98.81 77 TRP A N 1
ATOM 620 C CA . TRP A 1 77 ? -0.176 -15.086 -11.094 1 98.81 77 TRP A CA 1
ATOM 621 C C . TRP A 1 77 ? 0.695 -13.859 -10.844 1 98.81 77 TRP A C 1
ATOM 623 O O . TRP A 1 77 ? 0.636 -13.258 -9.773 1 98.81 77 TRP A O 1
ATOM 633 N N . PHE A 1 78 ? 1.597 -13.555 -11.797 1 98.69 78 PHE A N 1
ATOM 634 C CA . PHE A 1 78 ? 2.355 -12.312 -11.695 1 98.69 78 PHE A CA 1
ATOM 635 C C . PHE A 1 78 ? 2.467 -11.633 -13.055 1 98.69 78 PHE A C 1
ATOM 637 O O . PHE A 1 78 ? 2.24 -12.266 -14.086 1 98.69 78 PHE A O 1
ATOM 644 N N . GLN A 1 79 ? 2.629 -10.383 -13 1 98.44 79 GLN A N 1
ATOM 645 C CA . GLN A 1 79 ? 2.912 -9.562 -14.18 1 98.44 79 GLN A CA 1
ATOM 646 C C . GLN A 1 79 ? 4.391 -9.195 -14.25 1 98.44 79 GLN A C 1
ATOM 648 O O . GLN A 1 79 ? 5.008 -8.891 -13.227 1 98.44 79 GLN A O 1
ATOM 653 N N . CYS A 1 80 ? 4.91 -9.227 -15.398 1 96.56 80 CYS A N 1
ATOM 654 C CA . CYS A 1 80 ? 6.27 -8.758 -15.625 1 96.56 80 CYS A CA 1
ATOM 655 C C . CYS A 1 80 ? 6.27 -7.363 -16.234 1 96.56 80 CYS A C 1
ATOM 657 O O . CYS A 1 80 ? 5.535 -7.102 -17.188 1 96.56 80 CYS A O 1
ATOM 659 N N . CYS A 1 81 ? 6.988 -6.504 -15.641 1 91.94 81 CYS A N 1
ATOM 660 C CA . CYS A 1 81 ? 7.109 -5.145 -16.156 1 91.94 81 CYS A CA 1
ATOM 661 C C . CYS A 1 81 ? 8.57 -4.789 -16.406 1 91.94 81 CYS A C 1
ATOM 663 O O . CYS A 1 81 ? 9.445 -5.117 -15.602 1 91.94 81 CYS A O 1
ATOM 665 N N . LYS A 1 82 ? 8.836 -4.219 -17.562 1 87.81 82 LYS A N 1
ATOM 666 C CA . LYS A 1 82 ? 10.164 -3.713 -17.875 1 87.81 82 LYS A CA 1
ATOM 667 C C . LYS A 1 82 ? 10.359 -2.301 -17.328 1 87.81 82 LYS A C 1
ATOM 669 O O . LYS A 1 82 ? 9.508 -1.431 -17.531 1 87.81 82 LYS A O 1
ATOM 674 N N . LYS A 1 83 ? 11.359 -2.135 -16.562 1 78.44 83 LYS A N 1
ATOM 675 C CA . LYS A 1 83 ? 11.734 -0.822 -16.047 1 78.44 83 LYS A CA 1
ATOM 676 C C . LYS A 1 83 ? 13.062 -0.358 -16.625 1 78.44 83 LYS A C 1
ATOM 678 O O . LYS A 1 83 ? 13.656 -1.053 -17.453 1 78.44 83 LYS A O 1
ATOM 683 N N . LEU A 1 84 ? 13.492 0.883 -16.312 1 69.88 84 LEU A N 1
ATOM 684 C CA . LEU A 1 84 ? 14.742 1.445 -16.812 1 69.88 84 LEU A CA 1
ATOM 685 C C . LEU A 1 84 ? 15.93 0.598 -16.375 1 69.88 84 LEU A C 1
ATOM 687 O O . LEU A 1 84 ? 16.844 0.365 -17.156 1 69.88 84 LEU A O 1
ATOM 691 N N . ILE A 1 85 ? 15.875 0.23 -15.141 1 68.5 85 ILE A N 1
ATOM 692 C CA . ILE A 1 85 ? 17.016 -0.5 -14.594 1 68.5 85 ILE A CA 1
ATOM 693 C C . ILE A 1 85 ? 16.625 -1.961 -14.375 1 68.5 85 ILE A C 1
ATOM 695 O O . ILE A 1 85 ? 16.969 -2.549 -13.344 1 68.5 85 ILE A O 1
ATOM 699 N N . GLY A 1 86 ? 15.977 -2.596 -15.312 1 82.38 86 GLY A N 1
ATOM 700 C CA . GLY A 1 86 ? 15.758 -4.027 -15.195 1 82.38 86 GLY A CA 1
ATOM 701 C C . GLY A 1 86 ? 14.297 -4.422 -15.344 1 82.38 86 GLY A C 1
ATOM 702 O O . GLY A 1 86 ? 13.523 -3.713 -15.984 1 82.38 86 GLY A O 1
ATOM 703 N N . LYS A 1 87 ? 13.922 -5.719 -14.906 1 94.62 87 LYS A N 1
ATOM 704 C CA . LYS A 1 87 ? 12.578 -6.273 -14.984 1 94.62 87 LYS A CA 1
ATOM 705 C C . LYS A 1 87 ? 12.039 -6.613 -13.594 1 94.62 87 LYS A C 1
ATOM 707 O O . LYS A 1 87 ? 12.789 -7.082 -12.734 1 94.62 87 LYS A O 1
ATOM 712 N N . GLU A 1 88 ? 10.875 -6.277 -13.406 1 95.81 88 GLU A N 1
ATOM 713 C CA . GLU A 1 88 ? 10.227 -6.559 -12.133 1 95.81 88 GLU A CA 1
ATOM 714 C C . GLU A 1 88 ? 8.977 -7.418 -12.32 1 95.81 88 GLU A C 1
ATOM 716 O O . GLU A 1 88 ? 8.281 -7.293 -13.328 1 95.81 88 GLU A O 1
ATOM 721 N N . ALA A 1 89 ? 8.797 -8.227 -11.375 1 97.88 89 ALA A N 1
ATOM 722 C CA . ALA A 1 89 ? 7.547 -8.977 -11.312 1 97.88 89 ALA A CA 1
ATOM 723 C C . ALA A 1 89 ? 6.652 -8.461 -10.195 1 97.88 89 ALA A C 1
ATOM 725 O O . ALA A 1 89 ? 7.133 -8.156 -9.102 1 97.88 89 ALA A O 1
ATOM 726 N N . PHE A 1 90 ? 5.453 -8.32 -10.508 1 98.38 90 PHE A N 1
ATOM 727 C CA . PHE A 1 90 ? 4.453 -8.047 -9.484 1 98.38 90 PHE A CA 1
ATOM 728 C C . PHE A 1 90 ? 3.492 -9.219 -9.336 1 98.38 90 PHE A C 1
ATOM 730 O O . PHE A 1 90 ? 2.764 -9.555 -10.273 1 98.38 90 PHE A O 1
ATOM 737 N N . VAL A 1 91 ? 3.514 -9.82 -8.148 1 98.75 91 VAL A N 1
ATOM 738 C CA . VAL A 1 91 ? 2.631 -10.953 -7.879 1 98.75 91 VAL A CA 1
ATOM 739 C C . VAL A 1 91 ? 1.235 -10.445 -7.52 1 98.75 91 VAL A C 1
ATOM 741 O O . VAL A 1 91 ? 1.053 -9.773 -6.5 1 98.75 91 VAL A O 1
ATOM 744 N N . TYR A 1 92 ? 0.257 -10.797 -8.328 1 98.62 92 TYR A N 1
ATOM 745 C CA . TYR A 1 92 ? -1.121 -10.383 -8.102 1 98.62 92 TYR A CA 1
ATOM 746 C C . TYR A 1 92 ? -1.853 -11.375 -7.207 1 98.62 92 TYR A C 1
ATOM 748 O O . TYR A 1 92 ? -2.742 -10.992 -6.441 1 98.62 92 TYR A O 1
ATOM 756 N N . ASP A 1 93 ? -1.52 -12.641 -7.422 1 98.5 93 ASP A N 1
ATOM 757 C CA . ASP A 1 93 ? -2.232 -13.664 -6.664 1 98.5 93 ASP A CA 1
ATOM 758 C C . ASP A 1 93 ? -1.35 -14.883 -6.43 1 98.5 93 ASP A C 1
ATOM 760 O O . ASP A 1 93 ? -0.568 -15.273 -7.305 1 98.5 93 ASP A O 1
ATOM 764 N N . PHE A 1 94 ? -1.424 -15.43 -5.352 1 98.38 94 PHE A N 1
ATOM 765 C CA . PHE A 1 94 ? -0.736 -16.641 -4.914 1 98.38 94 PHE A CA 1
ATOM 766 C C . PHE A 1 94 ? -1.605 -17.438 -3.949 1 98.38 94 PHE A C 1
ATOM 768 O O . PHE A 1 94 ? -1.887 -16.984 -2.84 1 98.38 94 PHE A O 1
ATOM 775 N N . ILE A 1 95 ? -1.963 -18.594 -4.359 1 97 95 ILE A N 1
ATOM 776 C CA . ILE A 1 95 ? -2.873 -19.391 -3.549 1 97 95 ILE A CA 1
ATOM 777 C C . ILE A 1 95 ? -2.332 -20.812 -3.422 1 97 95 ILE A C 1
ATOM 779 O O . ILE A 1 95 ? -1.92 -21.422 -4.414 1 97 95 ILE A O 1
ATOM 783 N N . VAL A 1 96 ? -2.273 -21.297 -2.24 1 97.5 96 VAL A N 1
ATOM 784 C CA . VAL A 1 96 ? -2.158 -22.719 -1.936 1 97.5 96 VAL A CA 1
ATOM 785 C C . VAL A 1 96 ? -3.5 -23.25 -1.433 1 97.5 96 VAL A C 1
ATOM 787 O O . VAL A 1 96 ? -4.102 -22.672 -0.522 1 97.5 96 VAL A O 1
ATOM 790 N N . PHE A 1 97 ? -3.977 -24.266 -2.08 1 97.12 97 PHE A N 1
ATOM 791 C CA . PHE A 1 97 ? -5.273 -24.812 -1.679 1 97.12 97 PHE A CA 1
ATOM 792 C C . PHE A 1 97 ? -5.27 -25.172 -0.2 1 97.12 97 PHE A C 1
ATOM 794 O O . PHE A 1 97 ? -4.246 -25.594 0.338 1 97.12 97 PHE A O 1
ATOM 801 N N . LYS A 1 98 ? -6.426 -25.047 0.399 1 95.94 98 LYS A N 1
ATOM 802 C CA . LYS A 1 98 ? -6.594 -25.188 1.842 1 95.94 98 LYS A CA 1
ATOM 803 C C . LYS A 1 98 ? -6.035 -26.531 2.324 1 95.94 98 LYS A C 1
ATOM 805 O O . LYS A 1 98 ? -5.34 -26.578 3.34 1 95.94 98 LYS A O 1
ATOM 810 N N . GLU A 1 99 ? -6.258 -27.578 1.638 1 96.31 99 GLU A N 1
ATOM 811 C CA . GLU A 1 99 ? -5.891 -28.938 2.061 1 96.31 99 GLU A CA 1
ATOM 812 C C . GLU A 1 99 ? -4.383 -29.141 2.012 1 96.31 99 GLU A C 1
ATOM 814 O O . GLU A 1 99 ? -3.859 -30.094 2.58 1 96.31 99 GLU A O 1
ATOM 819 N N . PHE A 1 100 ? -3.697 -28.219 1.41 1 96.94 100 PHE A N 1
ATOM 820 C CA . PHE A 1 100 ? -2.26 -28.406 1.235 1 96.94 100 PHE A CA 1
ATOM 821 C C . PHE A 1 100 ? -1.481 -27.344 2.014 1 96.94 100 PHE A C 1
ATOM 823 O O . PHE A 1 100 ? -0.261 -27.25 1.875 1 96.94 100 PHE A O 1
ATOM 830 N N . ARG A 1 101 ? -2.143 -26.531 2.779 1 95.75 101 ARG A N 1
ATOM 831 C CA . ARG A 1 101 ? -1.493 -25.453 3.518 1 95.75 101 ARG A CA 1
ATOM 832 C C . ARG A 1 101 ? -0.743 -26 4.73 1 95.75 101 ARG A C 1
ATOM 834 O O . ARG A 1 101 ? -1.023 -27.109 5.199 1 95.75 101 ARG A O 1
ATOM 841 N N . SER A 1 102 ? 0.277 -25.234 5.082 1 94.88 102 SER A N 1
ATOM 842 C CA . SER A 1 102 ? 1.111 -25.531 6.242 1 94.88 102 SER A CA 1
ATOM 843 C C . SER A 1 102 ? 1.9 -26.812 6.035 1 94.88 102 SER A C 1
ATOM 845 O O . SER A 1 102 ? 2.133 -27.562 6.984 1 94.88 102 SER A O 1
ATOM 847 N N . LYS A 1 103 ? 2.17 -27.141 4.801 1 95.31 103 LYS A N 1
ATOM 848 C CA . LYS A 1 103 ? 2.949 -28.328 4.457 1 95.31 103 LYS A CA 1
ATOM 849 C C . LYS A 1 103 ? 4.219 -27.938 3.699 1 95.31 103 LYS A C 1
ATOM 851 O O . LYS A 1 103 ? 4.883 -28.812 3.117 1 95.31 103 LYS A O 1
ATOM 856 N N . GLY A 1 104 ? 4.492 -26.656 3.613 1 96.5 104 GLY A N 1
ATOM 857 C CA . GLY A 1 104 ? 5.727 -26.203 3.002 1 96.5 104 GLY A CA 1
ATOM 858 C C . GLY A 1 104 ? 5.57 -25.844 1.536 1 96.5 104 GLY A C 1
ATOM 859 O O . GLY A 1 104 ? 6.508 -25.344 0.909 1 96.5 104 GLY A O 1
ATOM 860 N N . TYR A 1 105 ? 4.426 -26 0.939 1 97.94 105 TYR A N 1
ATOM 861 C CA . TYR A 1 105 ? 4.203 -25.781 -0.484 1 97.94 105 TYR A CA 1
ATOM 862 C C . TYR A 1 105 ? 4.359 -24.297 -0.831 1 97.94 105 TYR A C 1
ATOM 864 O O . TYR A 1 105 ? 4.832 -23.953 -1.918 1 97.94 105 TYR A O 1
ATOM 872 N N . GLY A 1 106 ? 3.943 -23.422 0.059 1 98.06 106 GLY A N 1
ATOM 873 C CA . GLY A 1 106 ? 4.102 -22 -0.188 1 98.06 106 GLY A CA 1
ATOM 874 C C . GLY A 1 106 ? 5.547 -21.594 -0.395 1 98.06 106 GLY A C 1
ATOM 875 O O . GLY A 1 106 ? 5.871 -20.922 -1.377 1 98.06 106 GLY A O 1
ATOM 876 N N . THR A 1 107 ? 6.344 -22.047 0.521 1 98.12 107 THR A N 1
ATOM 877 C CA . THR A 1 107 ? 7.77 -21.75 0.45 1 98.12 107 THR A CA 1
ATOM 878 C C . THR A 1 107 ? 8.383 -22.312 -0.828 1 98.12 107 THR A C 1
ATOM 880 O O . THR A 1 107 ? 9.125 -21.625 -1.524 1 98.12 107 THR A O 1
ATOM 883 N N . GLN A 1 108 ? 8.07 -23.516 -1.129 1 98.06 108 GLN A N 1
ATOM 884 C CA . GLN A 1 108 ? 8.602 -24.172 -2.318 1 98.06 108 GLN A CA 1
ATOM 885 C C . GLN A 1 108 ? 8.133 -23.469 -3.59 1 98.06 108 GLN A C 1
ATOM 887 O O . GLN A 1 108 ? 8.906 -23.328 -4.543 1 98.06 108 GLN A O 1
ATOM 892 N N . ALA A 1 109 ? 6.891 -23.062 -3.619 1 98.38 109 ALA A N 1
ATOM 893 C CA . ALA A 1 109 ? 6.336 -22.391 -4.781 1 98.38 109 ALA A CA 1
ATOM 894 C C . ALA A 1 109 ? 7.043 -21.062 -5.027 1 98.38 109 ALA A C 1
ATOM 896 O O . ALA A 1 109 ? 7.352 -20.703 -6.172 1 98.38 109 ALA A O 1
ATOM 897 N N . LEU A 1 110 ? 7.316 -20.328 -3.986 1 98.19 110 LEU A N 1
ATOM 898 C CA . LEU A 1 110 ? 7.98 -19.047 -4.113 1 98.19 110 LEU A CA 1
ATOM 899 C C . LEU A 1 110 ? 9.43 -19.219 -4.543 1 98.19 110 LEU A C 1
ATOM 901 O O . LEU A 1 110 ? 9.969 -18.375 -5.273 1 98.19 110 LEU A O 1
ATOM 905 N N . LYS A 1 111 ? 10.039 -20.281 -4.094 1 97.62 111 LYS A N 1
ATOM 906 C CA . LYS A 1 111 ? 11.375 -20.594 -4.594 1 97.62 111 LYS A CA 1
ATOM 907 C C . LYS A 1 111 ? 11.344 -20.875 -6.094 1 97.62 111 LYS A C 1
ATOM 909 O O . LYS A 1 111 ? 12.227 -20.422 -6.832 1 97.62 111 LYS A O 1
ATOM 914 N N . SER A 1 112 ? 10.383 -21.672 -6.465 1 98 112 SER A N 1
ATOM 915 C CA . SER A 1 112 ? 10.211 -21.938 -7.891 1 98 112 SER A CA 1
ATOM 916 C C . SER A 1 112 ? 9.969 -20.656 -8.664 1 98 112 SER A C 1
ATOM 918 O O . SER A 1 112 ? 10.453 -20.5 -9.789 1 98 112 SER A O 1
ATOM 920 N N . LEU A 1 113 ? 9.211 -19.75 -8.102 1 98.25 113 LEU A N 1
ATOM 921 C CA . LEU A 1 113 ? 8.984 -18.453 -8.711 1 98.25 113 LEU A CA 1
ATOM 922 C C . LEU A 1 113 ? 10.305 -17.703 -8.914 1 98.25 113 LEU A C 1
ATOM 924 O O . LEU A 1 113 ? 10.516 -17.078 -9.953 1 98.25 113 LEU A O 1
ATOM 928 N N . ASP A 1 114 ? 11.188 -17.75 -7.887 1 98.06 114 ASP A N 1
ATOM 929 C CA . ASP A 1 114 ? 12.5 -17.125 -8.016 1 98.06 114 ASP A CA 1
ATOM 930 C C . ASP A 1 114 ? 13.227 -17.625 -9.258 1 98.06 114 ASP A C 1
ATOM 932 O O . ASP A 1 114 ? 13.789 -16.828 -10.023 1 98.06 114 ASP A O 1
ATOM 936 N N . ASP A 1 115 ? 13.195 -18.891 -9.438 1 97.56 115 ASP A N 1
ATOM 937 C CA . ASP A 1 115 ? 13.883 -19.5 -10.57 1 97.56 115 ASP A CA 1
ATOM 938 C C . ASP A 1 115 ? 13.273 -19.031 -11.898 1 97.56 115 ASP A C 1
ATOM 940 O O . ASP A 1 115 ? 14 -18.672 -12.828 1 97.56 115 ASP A O 1
ATOM 944 N N . VAL A 1 116 ? 11.961 -19.094 -11.938 1 97.38 116 VAL A N 1
ATOM 945 C CA . VAL A 1 116 ? 11.266 -18.656 -13.141 1 97.38 116 VAL A CA 1
ATOM 946 C C . VAL A 1 116 ? 11.594 -17.188 -13.43 1 97.38 116 VAL A C 1
ATOM 948 O O . VAL A 1 116 ? 11.883 -16.828 -14.57 1 97.38 116 VAL A O 1
ATOM 951 N N . ALA A 1 117 ? 11.523 -16.359 -12.422 1 97.31 117 ALA A N 1
ATOM 952 C CA . ALA A 1 117 ? 11.789 -14.938 -12.547 1 97.31 117 ALA A CA 1
ATOM 953 C C . ALA A 1 117 ? 13.203 -14.68 -13.047 1 97.31 117 ALA A C 1
ATOM 955 O O . ALA A 1 117 ? 13.414 -13.875 -13.953 1 97.31 117 ALA A O 1
ATOM 956 N N . LYS A 1 118 ? 14.141 -15.344 -12.477 1 96.56 118 LYS A N 1
ATOM 957 C CA . LYS A 1 118 ? 15.531 -15.203 -12.914 1 96.56 118 LYS A CA 1
ATOM 958 C C . LYS A 1 118 ? 15.688 -15.57 -14.383 1 96.56 118 LYS A C 1
ATOM 960 O O . LYS A 1 118 ? 16.406 -14.898 -15.125 1 96.56 118 LYS A O 1
ATOM 965 N N . GLY A 1 119 ? 15.016 -16.625 -14.734 1 95.69 119 GLY A N 1
ATOM 966 C CA . GLY A 1 119 ? 15.039 -17.047 -16.125 1 95.69 119 GLY A CA 1
ATOM 967 C C . GLY A 1 119 ? 14.492 -15.992 -17.078 1 95.69 119 GLY A C 1
ATOM 968 O O . GLY A 1 119 ? 14.898 -15.93 -18.234 1 95.69 119 GLY A O 1
ATOM 969 N N . LEU A 1 120 ? 13.641 -15.164 -16.578 1 94.94 120 LEU A N 1
ATOM 970 C CA . LEU A 1 120 ? 13.016 -14.109 -17.375 1 94.94 120 LEU A CA 1
ATOM 971 C C . LEU A 1 120 ? 13.812 -12.812 -17.281 1 94.94 120 LEU A C 1
ATOM 973 O O . LEU A 1 120 ? 13.422 -11.797 -17.859 1 94.94 120 LEU A O 1
ATOM 977 N N . GLY A 1 121 ? 14.875 -12.828 -16.5 1 94.75 121 GLY A N 1
ATOM 978 C CA . GLY A 1 121 ? 15.711 -11.648 -16.328 1 94.75 121 GLY A CA 1
ATOM 979 C C . GLY A 1 121 ? 15.156 -10.672 -15.312 1 94.75 121 GLY A C 1
ATOM 980 O O . GLY A 1 121 ? 15.547 -9.5 -15.297 1 94.75 121 GLY A O 1
ATOM 981 N N . ILE A 1 122 ? 14.227 -11.164 -14.562 1 96.5 122 ILE A N 1
ATOM 982 C CA . ILE A 1 122 ? 13.641 -10.336 -13.516 1 96.5 122 ILE A CA 1
ATOM 983 C C . ILE A 1 122 ? 14.602 -10.234 -12.336 1 96.5 122 ILE A C 1
ATOM 985 O O . ILE A 1 122 ? 15.227 -11.227 -11.945 1 96.5 122 ILE A O 1
ATOM 989 N N . ASN A 1 123 ? 14.719 -9.031 -11.766 1 95 123 ASN A N 1
ATOM 990 C CA . ASN A 1 123 ? 15.664 -8.852 -10.664 1 95 123 ASN A CA 1
ATOM 991 C C . ASN A 1 123 ? 14.953 -8.43 -9.383 1 95 123 ASN A C 1
ATOM 993 O O . ASN A 1 123 ? 15.57 -8.359 -8.32 1 95 123 ASN A O 1
ATOM 997 N N . LYS A 1 124 ? 13.727 -8.133 -9.469 1 96.12 124 LYS A N 1
ATOM 998 C CA . LYS A 1 124 ? 12.938 -7.723 -8.312 1 96.12 124 LYS A CA 1
ATOM 999 C C . LYS A 1 124 ? 11.523 -8.289 -8.391 1 96.12 124 LYS A C 1
ATOM 1001 O O . LYS A 1 124 ? 10.906 -8.289 -9.461 1 96.12 124 LYS A O 1
ATOM 1006 N N . ILE A 1 125 ? 11 -8.766 -7.289 1 98.19 125 ILE A N 1
ATOM 1007 C CA . ILE A 1 125 ? 9.617 -9.234 -7.184 1 98.19 125 ILE A CA 1
ATOM 1008 C C . ILE A 1 125 ? 8.891 -8.438 -6.105 1 98.19 125 ILE A C 1
ATOM 1010 O O . ILE A 1 125 ? 9.398 -8.273 -4.992 1 98.19 125 ILE A O 1
ATOM 1014 N N . SER A 1 126 ? 7.801 -7.902 -6.445 1 97.94 126 SER A N 1
ATOM 1015 C CA . SER A 1 126 ? 6.961 -7.156 -5.512 1 97.94 126 SER A CA 1
ATOM 1016 C C . SER A 1 126 ? 5.562 -7.754 -5.426 1 97.94 126 SER A C 1
ATOM 1018 O O . SER A 1 126 ? 5.168 -8.547 -6.277 1 97.94 126 SER A O 1
ATOM 1020 N N . LEU A 1 127 ? 4.883 -7.375 -4.355 1 98.62 127 LEU A N 1
ATOM 1021 C CA . LEU A 1 127 ? 3.508 -7.828 -4.172 1 98.62 127 LEU A CA 1
ATOM 1022 C C . LEU A 1 127 ? 2.768 -6.938 -3.18 1 98.62 127 LEU A C 1
ATOM 1024 O O . LEU A 1 127 ? 3.361 -6.035 -2.584 1 98.62 127 LEU A O 1
ATOM 1028 N N . HIS A 1 128 ? 1.487 -7.141 -3.145 1 98.5 128 HIS A N 1
ATOM 1029 C CA . HIS A 1 128 ? 0.593 -6.527 -2.168 1 98.5 128 HIS A CA 1
ATOM 1030 C C . HIS A 1 128 ? -0.078 -7.582 -1.297 1 98.5 128 HIS A C 1
ATOM 1032 O O . HIS A 1 128 ? -0.495 -8.633 -1.794 1 98.5 128 HIS A O 1
ATOM 1038 N N . VAL A 1 129 ? -0.198 -7.293 -0.034 1 97.94 129 VAL A N 1
ATOM 1039 C CA . VAL A 1 129 ? -0.843 -8.195 0.913 1 97.94 129 VAL A CA 1
ATOM 1040 C C . VAL A 1 129 ? -1.792 -7.406 1.814 1 97.94 129 VAL A C 1
ATOM 1042 O O . VAL A 1 129 ? -1.459 -6.312 2.27 1 97.94 129 VAL A O 1
ATOM 1045 N N . PHE A 1 130 ? -2.965 -7.914 2.008 1 97.81 130 PHE A N 1
ATOM 1046 C CA . PHE A 1 130 ? -3.842 -7.352 3.027 1 97.81 130 PHE A CA 1
ATOM 1047 C C . PHE A 1 130 ? -3.264 -7.566 4.422 1 97.81 130 PHE A C 1
ATOM 1049 O O . PHE A 1 130 ? -2.852 -8.68 4.762 1 97.81 130 PHE A O 1
ATOM 1056 N N . ALA A 1 131 ? -3.303 -6.59 5.223 1 97.25 131 ALA A N 1
ATOM 1057 C CA . ALA A 1 131 ? -2.604 -6.617 6.508 1 97.25 131 ALA A CA 1
ATOM 1058 C C . ALA A 1 131 ? -3.178 -7.691 7.422 1 97.25 131 ALA A C 1
ATOM 1060 O O . ALA A 1 131 ? -2.467 -8.234 8.273 1 97.25 131 ALA A O 1
ATOM 1061 N N . HIS A 1 132 ? -4.406 -8.023 7.328 1 96.56 132 HIS A N 1
ATOM 1062 C CA . HIS A 1 132 ? -5.039 -9.031 8.18 1 96.56 132 HIS A CA 1
ATOM 1063 C C . HIS A 1 132 ? -4.598 -10.438 7.797 1 96.56 132 HIS A C 1
ATOM 1065 O O . HIS A 1 132 ? -4.832 -11.391 8.5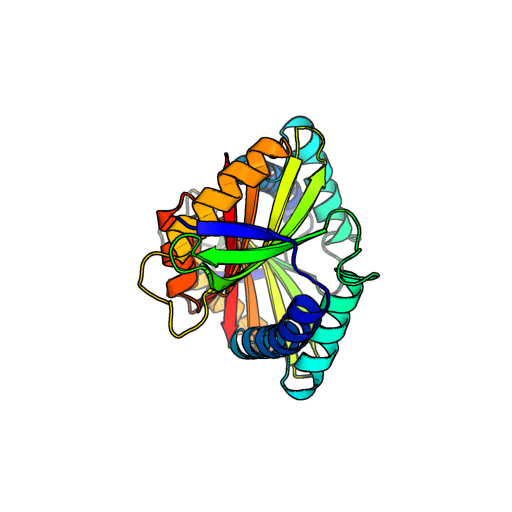39 1 96.56 132 HIS A O 1
ATOM 1071 N N . ASN A 1 133 ? -4.02 -10.562 6.68 1 96.38 133 ASN A N 1
ATOM 1072 C CA . ASN A 1 133 ? -3.551 -11.859 6.215 1 96.38 133 ASN A CA 1
ATOM 1073 C C . ASN A 1 133 ? -2.193 -12.211 6.82 1 96.38 133 ASN A C 1
ATOM 1075 O O . ASN A 1 133 ? -1.188 -12.266 6.109 1 96.38 133 ASN A O 1
ATOM 1079 N N . LYS A 1 134 ? -2.166 -12.602 8.039 1 96.44 134 LYS A N 1
ATOM 1080 C CA . LYS A 1 134 ? -0.941 -12.82 8.797 1 96.44 134 LYS A CA 1
ATOM 1081 C C . LYS A 1 134 ? -0.171 -14.023 8.258 1 96.44 134 LYS A C 1
ATOM 1083 O O . LYS A 1 134 ? 1.062 -14.047 8.289 1 96.44 134 LYS A O 1
ATOM 1088 N N . ARG A 1 135 ? -0.882 -14.984 7.785 1 95.69 135 ARG A N 1
ATOM 1089 C CA . ARG A 1 135 ? -0.248 -16.172 7.23 1 95.69 135 ARG A CA 1
ATOM 1090 C C . ARG A 1 135 ? 0.591 -15.828 6.004 1 95.69 135 ARG A C 1
ATOM 1092 O O . ARG A 1 135 ? 1.734 -16.281 5.883 1 95.69 135 ARG A O 1
ATOM 1099 N N . ALA A 1 136 ? 0.011 -15.07 5.102 1 97.31 136 ALA A N 1
ATOM 1100 C CA . ALA A 1 136 ? 0.73 -14.656 3.898 1 97.31 136 ALA A CA 1
ATOM 1101 C C . ALA A 1 136 ? 1.93 -13.781 4.246 1 97.31 136 ALA A C 1
ATOM 1103 O O . ALA A 1 136 ? 3.018 -13.961 3.695 1 97.31 136 ALA A O 1
ATOM 1104 N N . LEU A 1 137 ? 1.729 -12.852 5.156 1 97.75 137 LEU A N 1
ATOM 1105 C CA . LEU A 1 137 ? 2.811 -11.969 5.582 1 97.75 137 LEU A CA 1
ATOM 1106 C C . LEU A 1 137 ? 4 -12.773 6.094 1 97.75 137 LEU A C 1
ATOM 1108 O O . LEU A 1 137 ? 5.141 -12.523 5.699 1 97.75 137 LEU A O 1
ATOM 1112 N N . SER A 1 138 ? 3.738 -13.727 6.945 1 97.56 138 SER A N 1
ATOM 1113 C CA . SER A 1 138 ? 4.785 -14.562 7.516 1 97.56 138 SER A CA 1
ATOM 1114 C C . SER A 1 138 ? 5.527 -15.336 6.426 1 97.56 138 SER A C 1
ATOM 1116 O O . SER A 1 138 ? 6.754 -15.438 6.461 1 97.56 138 SER A O 1
ATOM 1118 N N . LEU A 1 139 ? 4.801 -15.898 5.531 1 98 139 LEU A N 1
ATOM 1119 C CA . LEU A 1 139 ? 5.395 -16.641 4.422 1 98 139 LEU A CA 1
ATOM 1120 C C . LEU A 1 139 ? 6.316 -15.75 3.604 1 98 139 LEU A C 1
ATOM 1122 O O . LEU A 1 139 ? 7.441 -16.141 3.277 1 98 139 LEU A O 1
ATOM 1126 N N . TYR A 1 140 ? 5.828 -14.555 3.236 1 98.56 140 TYR A N 1
ATOM 1127 C CA . TYR A 1 140 ? 6.602 -13.656 2.395 1 98.56 140 TYR A CA 1
ATOM 1128 C C . TYR A 1 140 ? 7.859 -13.18 3.115 1 98.56 140 TYR A C 1
ATOM 1130 O O . TYR A 1 140 ? 8.938 -13.102 2.516 1 98.56 140 TYR A O 1
ATOM 1138 N N . GLU A 1 141 ? 7.688 -12.867 4.41 1 98.06 141 GLU A N 1
ATOM 1139 C CA . GLU A 1 141 ? 8.852 -12.492 5.203 1 98.06 141 GLU A CA 1
ATOM 1140 C C . GLU A 1 141 ? 9.883 -13.625 5.238 1 98.06 141 GLU A C 1
ATOM 1142 O O . GLU A 1 141 ? 11.078 -13.383 5.047 1 98.06 141 GLU A O 1
ATOM 1147 N N . LYS A 1 142 ? 9.445 -14.805 5.438 1 97.38 142 LYS A N 1
ATOM 1148 C CA . LYS A 1 142 ? 10.312 -15.977 5.531 1 97.38 142 LYS A CA 1
ATOM 1149 C C . LYS A 1 142 ? 11.031 -16.234 4.215 1 97.38 142 LYS A C 1
ATOM 1151 O O . LYS A 1 142 ? 12.117 -16.828 4.195 1 97.38 142 LYS A O 1
ATOM 1156 N N . THR A 1 143 ? 10.422 -15.805 3.15 1 97.69 143 THR A N 1
ATOM 1157 C CA . THR A 1 143 ? 10.992 -16.109 1.843 1 97.69 143 THR A CA 1
ATOM 1158 C C . THR A 1 143 ? 11.711 -14.898 1.263 1 97.69 143 THR A C 1
ATOM 1160 O O . THR A 1 143 ? 11.961 -14.836 0.057 1 97.69 143 THR A O 1
ATOM 1163 N N . GLY A 1 144 ? 11.938 -13.891 2.086 1 98.06 144 GLY A N 1
ATOM 1164 C CA . GLY A 1 144 ? 12.898 -12.859 1.719 1 98.06 144 GLY A CA 1
ATOM 1165 C C . GLY A 1 144 ? 12.25 -11.531 1.365 1 98.06 144 GLY A C 1
ATOM 1166 O O . GLY A 1 144 ? 12.938 -10.555 1.063 1 98.06 144 GLY A O 1
ATOM 1167 N N . PHE A 1 145 ? 10.93 -11.453 1.386 1 98.5 145 PHE A N 1
ATOM 1168 C CA . PHE A 1 145 ? 10.266 -10.18 1.126 1 98.5 145 PHE A CA 1
ATOM 1169 C C . PHE A 1 145 ? 10.375 -9.25 2.332 1 98.5 145 PHE A C 1
ATOM 1171 O O . PHE A 1 145 ? 10.367 -9.711 3.477 1 98.5 145 PHE A O 1
ATOM 1178 N N . ILE A 1 146 ? 10.453 -7.965 2.033 1 97.75 146 ILE A N 1
ATOM 1179 C CA . ILE A 1 146 ? 10.445 -6.938 3.068 1 97.75 146 ILE A CA 1
ATOM 1180 C C . ILE A 1 146 ? 9.352 -5.918 2.773 1 97.75 146 ILE A C 1
ATOM 1182 O O . ILE A 1 146 ? 9.109 -5.578 1.614 1 97.75 146 ILE A O 1
ATOM 1186 N N . ALA A 1 147 ? 8.703 -5.469 3.793 1 97.81 147 ALA A N 1
ATOM 1187 C CA . ALA A 1 147 ? 7.695 -4.426 3.621 1 97.81 147 ALA A CA 1
ATOM 1188 C C . ALA A 1 147 ? 8.328 -3.119 3.152 1 97.81 147 ALA A C 1
ATOM 1190 O O . ALA A 1 147 ? 9.391 -2.725 3.648 1 97.81 147 ALA A O 1
ATOM 1191 N N . THR A 1 148 ? 7.688 -2.494 2.197 1 97.5 148 THR A N 1
ATOM 1192 C CA . THR A 1 148 ? 8.203 -1.223 1.701 1 97.5 148 THR A CA 1
ATOM 1193 C C . THR A 1 148 ? 7.242 -0.084 2.039 1 97.5 148 THR A C 1
ATOM 1195 O O . THR A 1 148 ? 7.676 1.024 2.359 1 97.5 148 THR A O 1
ATOM 1198 N N . ASP A 1 149 ? 5.934 -0.411 1.905 1 98.31 149 ASP A N 1
ATOM 1199 C CA . ASP A 1 149 ? 4.887 0.589 2.102 1 98.31 149 ASP A CA 1
ATOM 1200 C C . ASP A 1 149 ? 3.721 0.015 2.9 1 98.31 149 ASP A C 1
ATOM 1202 O O . ASP A 1 149 ? 3.322 -1.132 2.689 1 98.31 149 ASP A O 1
ATOM 1206 N N . ILE A 1 150 ? 3.125 0.824 3.773 1 98.5 150 ILE A N 1
ATOM 1207 C CA . ILE A 1 150 ? 2.004 0.397 4.602 1 98.5 150 ILE A CA 1
ATOM 1208 C C . ILE A 1 150 ? 0.901 1.453 4.562 1 98.5 150 ILE A C 1
ATOM 1210 O O . ILE A 1 150 ? 1.157 2.637 4.793 1 98.5 150 ILE A O 1
ATOM 1214 N N . ASN A 1 151 ? -0.283 1.05 4.176 1 98.56 151 ASN A N 1
ATOM 1215 C CA . ASN A 1 151 ? -1.463 1.893 4.34 1 98.56 151 ASN A CA 1
ATOM 1216 C C . ASN A 1 151 ? -2.18 1.604 5.656 1 98.56 151 ASN A C 1
ATOM 1218 O O . ASN A 1 151 ? -2.297 0.448 6.062 1 98.56 151 ASN A O 1
ATOM 1222 N N . MET A 1 152 ? -2.57 2.623 6.359 1 98.5 152 MET A N 1
ATOM 1223 C CA . MET A 1 152 ? -3.262 2.512 7.641 1 98.5 152 MET A CA 1
ATOM 1224 C C . MET A 1 152 ? -4.531 3.357 7.648 1 98.5 152 MET A C 1
ATOM 1226 O O . MET A 1 152 ? -4.676 4.277 6.844 1 98.5 152 MET A O 1
ATOM 1230 N N . SER A 1 153 ? -5.457 3.008 8.539 1 98.06 153 SER A N 1
ATOM 1231 C CA . SER A 1 153 ? -6.66 3.814 8.703 1 98.06 153 SER A CA 1
ATOM 1232 C C . SER A 1 153 ? -7.238 3.666 10.102 1 98.06 153 SER A C 1
ATOM 1234 O O . SER A 1 153 ? -6.859 2.756 10.844 1 98.06 153 SER A O 1
ATOM 1236 N N . LYS A 1 154 ? -8.031 4.566 10.492 1 97.5 154 LYS A N 1
ATOM 1237 C CA . LYS A 1 154 ? -8.82 4.484 11.711 1 97.5 154 LYS A CA 1
ATOM 1238 C C . LYS A 1 154 ? -10.188 5.148 11.531 1 97.5 154 LYS A C 1
ATOM 1240 O O . LYS A 1 154 ? -10.32 6.098 10.758 1 97.5 154 LYS A O 1
ATOM 1245 N N . ASN A 1 155 ? -11.156 4.609 12.211 1 95.12 155 ASN A N 1
ATOM 1246 C CA . ASN A 1 155 ? -12.461 5.25 12.281 1 95.12 155 ASN A CA 1
ATOM 1247 C C . ASN A 1 155 ? -12.539 6.246 13.438 1 95.12 155 ASN A C 1
ATOM 1249 O O . ASN A 1 155 ? -11.945 6.023 14.492 1 95.12 155 ASN A O 1
ATOM 1253 N N . ILE A 1 156 ? -13.164 7.34 13.148 1 93.38 156 ILE A N 1
ATOM 1254 C CA . ILE A 1 156 ? -13.266 8.312 14.227 1 93.38 156 ILE A CA 1
ATOM 1255 C C . ILE A 1 156 ? -14.734 8.703 14.438 1 93.38 156 ILE A C 1
ATOM 1257 O O . ILE A 1 156 ? -15.547 8.594 13.516 1 93.38 156 ILE A O 1
ATOM 1261 N N . MET B 1 1 ? -1.184 22.891 25.312 1 90.12 1 MET B N 1
ATOM 1262 C CA . MET B 1 1 ? -2.184 22.25 24.469 1 90.12 1 MET B CA 1
ATOM 1263 C C . MET B 1 1 ? -1.826 22.391 22.984 1 90.12 1 MET B C 1
ATOM 1265 O O . MET B 1 1 ? -1.324 23.438 22.562 1 90.12 1 MET B O 1
ATOM 1269 N N . VAL B 1 2 ? -1.929 21.359 22.109 1 96.69 2 VAL B N 1
ATOM 1270 C CA . VAL B 1 2 ? -1.568 21.406 20.703 1 96.69 2 VAL B CA 1
ATOM 1271 C C . VAL B 1 2 ? -2.797 21.766 19.859 1 96.69 2 VAL B C 1
ATOM 1273 O O . VAL B 1 2 ? -3.883 21.219 20.094 1 96.69 2 VAL B O 1
ATOM 1276 N N . ARG B 1 3 ? -2.611 22.703 19 1 96.75 3 ARG B N 1
ATOM 1277 C CA . ARG B 1 3 ? -3.691 23.125 18.125 1 96.75 3 ARG B CA 1
ATOM 1278 C C . ARG B 1 3 ? -3.24 23.125 16.672 1 96.75 3 ARG B C 1
ATOM 1280 O O . ARG B 1 3 ? -2.072 23.391 16.375 1 96.75 3 ARG B O 1
ATOM 1287 N N . LEU B 1 4 ? -4.211 22.875 15.812 1 98 4 LEU B N 1
ATOM 1288 C CA . LEU B 1 4 ? -3.967 22.984 14.383 1 98 4 LEU B CA 1
ATOM 1289 C C . LEU B 1 4 ? -4.422 24.328 13.852 1 98 4 LEU B C 1
ATOM 1291 O O . LEU B 1 4 ? -5.586 24.703 14.008 1 98 4 LEU B O 1
ATOM 1295 N N . GLN B 1 5 ? -3.484 25.047 13.305 1 97.62 5 GLN B N 1
ATOM 1296 C CA . GLN B 1 5 ? -3.766 26.344 12.719 1 97.62 5 GLN B CA 1
ATOM 1297 C C . GLN B 1 5 ? -3.521 26.344 11.211 1 97.62 5 GLN B C 1
ATOM 1299 O O . GLN B 1 5 ? -2.525 25.781 10.742 1 97.62 5 GLN B O 1
ATOM 1304 N N . ASN B 1 6 ? -4.406 26.969 10.422 1 97.62 6 ASN B N 1
ATOM 1305 C CA . ASN B 1 6 ? -4.184 27.047 8.984 1 97.62 6 ASN B CA 1
ATOM 1306 C C . ASN B 1 6 ? -2.807 27.609 8.656 1 97.62 6 ASN B C 1
ATOM 1308 O O . ASN B 1 6 ? -2.389 28.609 9.242 1 97.62 6 ASN B O 1
ATOM 1312 N N . MET B 1 7 ? -2.168 26.969 7.746 1 96.81 7 MET B N 1
ATOM 1313 C CA . MET B 1 7 ? -0.875 27.484 7.301 1 96.81 7 MET B CA 1
ATOM 1314 C C . MET B 1 7 ? -1.038 28.828 6.594 1 96.81 7 MET B C 1
ATOM 1316 O O . MET B 1 7 ? -1.984 29.016 5.828 1 96.81 7 MET B O 1
ATOM 1320 N N . ASN B 1 8 ? -0.116 29.688 6.836 1 95.69 8 ASN B N 1
ATOM 1321 C CA . ASN B 1 8 ? -0.035 30.875 5.977 1 95.69 8 ASN B CA 1
ATOM 1322 C C . ASN B 1 8 ? 0.923 30.641 4.809 1 95.69 8 ASN B C 1
ATOM 1324 O O . ASN B 1 8 ? 1.562 29.594 4.719 1 95.69 8 ASN B O 1
ATOM 1328 N N . GLU B 1 9 ? 0.983 31.547 3.906 1 95.62 9 GLU B N 1
ATOM 1329 C CA . GLU B 1 9 ? 1.777 31.391 2.691 1 95.62 9 GLU B CA 1
ATOM 1330 C C . GLU B 1 9 ? 3.256 31.203 3.02 1 95.62 9 GLU B C 1
ATOM 1332 O O . GLU B 1 9 ? 3.947 30.406 2.369 1 95.62 9 GLU B O 1
ATOM 1337 N N . ALA B 1 10 ? 3.678 31.922 3.971 1 94.81 10 ALA B N 1
ATOM 1338 C CA . ALA B 1 10 ? 5.078 31.812 4.371 1 94.81 10 ALA B CA 1
ATOM 1339 C C . ALA B 1 10 ? 5.391 30.406 4.887 1 94.81 10 ALA B C 1
ATOM 1341 O O . ALA B 1 10 ? 6.383 29.797 4.484 1 94.81 10 ALA B O 1
ATOM 1342 N N . ASP B 1 11 ? 4.598 29.906 5.734 1 95.31 11 ASP B N 1
ATOM 1343 C CA . ASP B 1 11 ? 4.75 28.547 6.254 1 95.31 11 ASP B CA 1
ATOM 1344 C C . ASP B 1 11 ? 4.668 27.516 5.133 1 95.31 11 ASP B C 1
ATOM 1346 O O . ASP B 1 11 ? 5.441 26.562 5.102 1 95.31 11 ASP B O 1
ATOM 1350 N N . PHE B 1 12 ? 3.729 27.812 4.223 1 97.88 12 PHE B N 1
ATOM 1351 C CA . PHE B 1 12 ? 3.547 26.875 3.119 1 97.88 12 PHE B CA 1
ATOM 1352 C C . PHE B 1 12 ? 4.809 26.797 2.266 1 97.88 12 PHE B C 1
ATOM 1354 O O . PHE B 1 12 ? 5.254 25.703 1.914 1 97.88 12 PHE B O 1
ATOM 1361 N N . ASN B 1 13 ? 5.344 27.891 1.939 1 95.5 13 ASN B N 1
ATOM 1362 C CA . ASN B 1 13 ? 6.551 27.922 1.119 1 95.5 13 ASN B CA 1
ATOM 1363 C C . ASN B 1 13 ? 7.707 27.188 1.795 1 95.5 13 ASN B C 1
ATOM 1365 O O . ASN B 1 13 ? 8.438 26.438 1.143 1 95.5 13 ASN B O 1
ATOM 1369 N N . ASN B 1 14 ? 7.848 27.406 3.104 1 94.38 14 ASN B N 1
ATOM 1370 C CA . ASN B 1 14 ? 8.867 26.688 3.863 1 94.38 14 ASN B CA 1
ATOM 1371 C C . ASN B 1 14 ? 8.586 25.188 3.895 1 94.38 14 ASN B C 1
ATOM 1373 O O . ASN B 1 14 ? 9.508 24.375 3.74 1 94.38 14 ASN B O 1
ATOM 1377 N N . TYR B 1 15 ? 7.441 24.906 4.059 1 97.31 15 TYR B N 1
ATOM 1378 C CA . TYR B 1 15 ? 7.008 23.531 4.164 1 97.31 15 TYR B CA 1
ATOM 1379 C C . TYR B 1 15 ? 7.215 22.781 2.85 1 97.31 15 TYR B C 1
ATOM 1381 O O . TYR B 1 15 ? 7.82 21.703 2.824 1 97.31 15 TYR B O 1
ATOM 1389 N N . ILE B 1 16 ? 6.754 23.375 1.728 1 97.5 16 ILE B N 1
ATOM 1390 C CA . ILE B 1 16 ? 6.586 22.641 0.479 1 97.5 16 ILE B CA 1
ATOM 1391 C C . ILE B 1 16 ? 7.957 22.266 -0.081 1 97.5 16 ILE B C 1
ATOM 1393 O O . ILE B 1 16 ? 8.141 21.141 -0.572 1 97.5 16 ILE B O 1
ATOM 1397 N N . ASN B 1 17 ? 8.867 23.094 0.041 1 94.62 17 ASN B N 1
ATOM 1398 C CA . ASN B 1 17 ? 10.203 22.812 -0.47 1 94.62 17 ASN B CA 1
ATOM 1399 C C . ASN B 1 17 ? 10.852 21.641 0.269 1 94.62 17 ASN B C 1
ATOM 1401 O O . ASN B 1 17 ? 11.469 20.781 -0.351 1 94.62 17 ASN B O 1
ATOM 1405 N N . ASN B 1 18 ? 10.734 21.641 1.541 1 96.75 18 ASN B N 1
ATOM 1406 C CA . ASN B 1 18 ? 11.289 20.562 2.346 1 96.75 18 ASN B CA 1
ATOM 1407 C C . ASN B 1 18 ? 10.531 19.25 2.137 1 96.75 18 ASN B C 1
ATOM 1409 O O . ASN B 1 18 ? 11.133 18.172 2.086 1 96.75 18 ASN B O 1
ATOM 1413 N N . ALA B 1 19 ? 9.234 19.406 2 1 98.06 19 ALA B N 1
ATOM 1414 C CA . ALA B 1 19 ? 8.383 18.234 1.812 1 98.06 19 ALA B CA 1
ATOM 1415 C C . ALA B 1 19 ? 8.727 17.5 0.514 1 98.06 19 ALA B C 1
ATOM 1417 O O . ALA B 1 19 ? 8.812 16.281 0.484 1 98.06 19 ALA B O 1
ATOM 1418 N N . ILE B 1 20 ? 8.938 18.25 -0.535 1 98.06 20 ILE B N 1
ATOM 1419 C CA . ILE B 1 20 ? 9.273 17.688 -1.844 1 98.06 20 ILE B CA 1
ATOM 1420 C C . ILE B 1 20 ? 10.594 16.938 -1.763 1 98.06 20 ILE B C 1
ATOM 1422 O O . ILE B 1 20 ? 10.695 15.797 -2.232 1 98.06 20 ILE B O 1
ATOM 1426 N N . LYS B 1 21 ? 11.539 17.531 -1.112 1 97.5 21 LYS B N 1
ATOM 1427 C CA . LYS B 1 21 ? 12.852 16.922 -0.977 1 97.5 21 LYS B CA 1
ATOM 1428 C C . LYS B 1 21 ? 12.781 15.656 -0.112 1 97.5 21 LYS B C 1
ATOM 1430 O O . LYS B 1 21 ? 13.375 14.633 -0.448 1 97.5 21 LYS B O 1
ATOM 1435 N N . ASN B 1 22 ? 12.109 15.766 0.966 1 97.56 22 ASN B N 1
ATOM 1436 C CA . ASN B 1 22 ? 11.992 14.641 1.89 1 97.56 22 ASN B CA 1
ATOM 1437 C C . ASN B 1 22 ? 11.266 13.461 1.25 1 97.56 22 ASN B C 1
ATOM 1439 O O . ASN B 1 22 ? 11.656 12.312 1.433 1 97.56 22 ASN B O 1
ATOM 1443 N N . TYR B 1 23 ? 10.203 13.789 0.49 1 97.94 23 TYR B N 1
ATOM 1444 C CA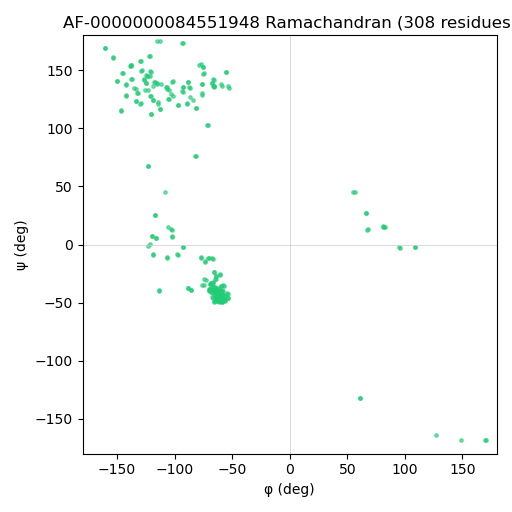 . TYR B 1 23 ? 9.445 12.734 -0.166 1 97.94 23 TYR B CA 1
ATOM 1445 C C . TYR B 1 23 ? 10.297 12.008 -1.202 1 97.94 23 TYR B C 1
ATOM 1447 O O . TYR B 1 23 ? 10.273 10.781 -1.293 1 97.94 23 TYR B O 1
ATOM 1455 N N . ALA B 1 24 ? 11 12.734 -1.933 1 98.06 24 ALA B N 1
ATOM 1456 C CA . ALA B 1 24 ? 11.922 12.148 -2.904 1 98.06 24 ALA B CA 1
ATOM 1457 C C . ALA B 1 24 ? 12.914 11.203 -2.225 1 98.06 24 ALA B C 1
ATOM 1459 O O . ALA B 1 24 ? 13.133 10.086 -2.686 1 98.06 24 ALA B O 1
ATOM 1460 N N . ALA B 1 25 ? 13.484 11.68 -1.122 1 97.62 25 ALA B N 1
ATOM 1461 C CA . ALA B 1 25 ? 14.469 10.891 -0.385 1 97.62 25 ALA B CA 1
ATOM 1462 C C . ALA B 1 25 ? 13.852 9.586 0.122 1 97.62 25 ALA B C 1
ATOM 1464 O O . ALA B 1 25 ? 14.484 8.531 0.059 1 97.62 25 ALA B O 1
ATOM 1465 N N . GLU B 1 26 ? 12.656 9.648 0.618 1 96.69 26 GLU B N 1
ATOM 1466 C CA . GLU B 1 26 ? 11.977 8.469 1.143 1 96.69 26 GLU B CA 1
ATOM 1467 C C . GLU B 1 26 ? 11.672 7.473 0.031 1 96.69 26 GLU B C 1
ATOM 1469 O O . GLU B 1 26 ? 11.773 6.258 0.232 1 96.69 26 GLU B O 1
ATOM 1474 N N . LYS B 1 27 ? 11.266 7.973 -1.128 1 96.62 27 LYS B N 1
ATOM 1475 C CA . LYS B 1 27 ? 10.969 7.109 -2.268 1 96.62 27 LYS B CA 1
ATOM 1476 C C . LYS B 1 27 ? 12.227 6.395 -2.758 1 96.62 27 LYS B C 1
ATOM 1478 O O . LYS B 1 27 ? 12.164 5.23 -3.16 1 96.62 27 LYS B O 1
ATOM 1483 N N . ILE B 1 28 ? 13.383 7.086 -2.721 1 94.62 28 ILE B N 1
ATOM 1484 C CA . ILE B 1 28 ? 14.656 6.469 -3.072 1 94.62 28 ILE B CA 1
ATOM 1485 C C . ILE B 1 28 ? 14.984 5.355 -2.082 1 94.62 28 ILE B C 1
ATOM 1487 O O . ILE B 1 28 ? 15.32 4.238 -2.482 1 94.62 28 ILE B O 1
ATOM 1491 N N . LYS B 1 29 ? 14.859 5.699 -0.817 1 94.88 29 LYS B N 1
ATOM 1492 C CA . LYS B 1 29 ? 15.156 4.738 0.241 1 94.88 29 LYS B CA 1
ATOM 1493 C C . LYS B 1 29 ? 14.266 3.502 0.126 1 94.88 29 LYS B C 1
ATOM 1495 O O . LYS B 1 29 ? 14.711 2.387 0.406 1 94.88 29 LYS B O 1
ATOM 1500 N N . ALA B 1 30 ? 13.008 3.676 -0.282 1 91.94 30 ALA B N 1
ATOM 1501 C CA . ALA B 1 30 ? 12.055 2.584 -0.432 1 91.94 30 ALA B CA 1
ATOM 1502 C C . ALA B 1 30 ? 12.32 1.787 -1.705 1 91.94 30 ALA B C 1
ATOM 1504 O O . ALA B 1 30 ? 11.727 0.729 -1.922 1 91.94 30 ALA B O 1
ATOM 1505 N N . GLY B 1 31 ? 13.219 2.33 -2.609 1 88.56 31 GLY B N 1
ATOM 1506 C CA . GLY B 1 31 ? 13.562 1.642 -3.842 1 88.56 31 GLY B CA 1
ATOM 1507 C C . GLY B 1 31 ? 12.539 1.838 -4.945 1 88.56 31 GLY B C 1
ATOM 1508 O O . GLY B 1 31 ? 12.484 1.053 -5.891 1 88.56 31 GLY B O 1
ATOM 1509 N N . THR B 1 32 ? 11.688 2.805 -4.781 1 90.25 32 THR B N 1
ATOM 1510 C CA . THR B 1 32 ? 10.625 3.053 -5.75 1 90.25 32 THR B CA 1
ATOM 1511 C C . THR B 1 32 ? 11.117 3.941 -6.883 1 90.25 32 THR B C 1
ATOM 1513 O O . THR B 1 32 ? 10.758 3.736 -8.047 1 90.25 32 THR B O 1
ATOM 1516 N N . TRP B 1 33 ? 11.922 4.906 -6.535 1 91.62 33 TRP B N 1
ATOM 1517 C CA . TRP B 1 33 ? 12.438 5.844 -7.527 1 91.62 33 TRP B CA 1
ATOM 1518 C C . TRP B 1 33 ? 13.961 5.812 -7.566 1 91.62 33 TRP B C 1
ATOM 1520 O O . TRP B 1 33 ? 14.609 5.508 -6.562 1 91.62 33 TRP B O 1
ATOM 1530 N N . GLY B 1 34 ? 14.531 6.059 -8.758 1 91.06 34 GLY B N 1
ATOM 1531 C CA . GLY B 1 34 ? 15.961 6.277 -8.875 1 91.06 34 GLY B CA 1
ATOM 1532 C C . GLY B 1 34 ? 16.391 7.668 -8.438 1 91.06 34 GLY B C 1
ATOM 1533 O O . GLY B 1 34 ? 15.602 8.609 -8.5 1 91.06 34 GLY B O 1
ATOM 1534 N N . GLU B 1 35 ? 17.594 7.832 -8.039 1 94.38 35 GLU B N 1
ATOM 1535 C CA . GLU B 1 35 ? 18.141 9.086 -7.516 1 94.38 35 GLU B CA 1
ATOM 1536 C C . GLU B 1 35 ? 18 10.211 -8.531 1 94.38 35 GLU B C 1
ATOM 1538 O O . GLU B 1 35 ? 17.672 11.344 -8.172 1 94.38 35 GLU B O 1
ATOM 1543 N N . GLU B 1 36 ? 18.125 9.891 -9.742 1 94.19 36 GLU B N 1
ATOM 1544 C CA . GLU B 1 36 ? 18.188 10.914 -10.773 1 94.19 36 GLU B CA 1
ATOM 1545 C C . GLU B 1 36 ? 16.812 11.539 -11.031 1 94.19 36 GLU B C 1
ATOM 1547 O O . GLU B 1 36 ? 16.719 12.734 -11.312 1 94.19 36 GLU B O 1
ATOM 1552 N N . GLU B 1 37 ? 15.781 10.773 -10.828 1 95.94 37 GLU B N 1
ATOM 1553 C CA . GLU B 1 37 ? 14.461 11.25 -11.219 1 95.94 37 GLU B CA 1
ATOM 1554 C C . GLU B 1 37 ? 13.625 11.625 -10 1 95.94 37 GLU B C 1
ATOM 1556 O O . GLU B 1 37 ? 12.586 12.273 -10.125 1 95.94 37 GLU B O 1
ATOM 1561 N N . ALA B 1 38 ? 14.047 11.297 -8.867 1 97.19 38 ALA B N 1
ATOM 1562 C CA . ALA B 1 38 ? 13.219 11.297 -7.668 1 97.19 38 ALA B CA 1
ATOM 1563 C C . ALA B 1 38 ? 12.688 12.695 -7.371 1 97.19 38 ALA B C 1
ATOM 1565 O O . ALA B 1 38 ? 11.492 12.875 -7.109 1 97.19 38 ALA B O 1
ATOM 1566 N N . GLU B 1 39 ? 13.523 13.688 -7.383 1 97.31 39 GLU B N 1
ATOM 1567 C CA . GLU B 1 39 ? 13.102 15.039 -7.035 1 97.31 39 GLU B CA 1
ATOM 1568 C C . GLU B 1 39 ? 12.07 15.562 -8.023 1 97.31 39 GLU B C 1
ATOM 1570 O O . GLU B 1 39 ? 11.094 16.203 -7.629 1 97.31 39 GLU B O 1
ATOM 1575 N N . ASN B 1 40 ? 12.289 15.344 -9.297 1 97.88 40 ASN B N 1
ATOM 1576 C CA . ASN B 1 40 ? 11.344 15.773 -10.32 1 97.88 40 ASN B CA 1
ATOM 1577 C C . ASN B 1 40 ? 9.992 15.086 -10.156 1 97.88 40 ASN B C 1
ATOM 1579 O O . ASN B 1 40 ? 8.945 15.734 -10.234 1 97.88 40 ASN B O 1
ATOM 1583 N N . LEU B 1 41 ? 10.023 13.82 -9.938 1 97.75 41 LEU B N 1
ATOM 1584 C CA . LEU B 1 41 ? 8.789 13.078 -9.711 1 97.75 41 LEU B CA 1
ATOM 1585 C C . LEU B 1 41 ? 8.062 13.586 -8.469 1 97.75 41 LEU B C 1
ATOM 1587 O O . LEU B 1 41 ? 6.836 13.719 -8.477 1 97.75 41 LEU B O 1
ATOM 1591 N N . SER B 1 42 ? 8.805 13.852 -7.477 1 98.31 42 SER B N 1
ATOM 1592 C CA . SER B 1 42 ? 8.227 14.398 -6.254 1 98.31 42 SER B CA 1
ATOM 1593 C C . SER B 1 42 ? 7.562 15.75 -6.512 1 98.31 42 SER B C 1
ATOM 1595 O O . SER B 1 42 ? 6.422 15.977 -6.102 1 98.31 42 SER B O 1
ATOM 1597 N N . ARG B 1 43 ? 8.297 16.609 -7.176 1 98.12 43 ARG B N 1
ATOM 1598 C CA . ARG B 1 43 ? 7.754 17.922 -7.516 1 98.12 43 ARG B CA 1
ATOM 1599 C C . ARG B 1 43 ? 6.453 17.797 -8.305 1 98.12 43 ARG B C 1
ATOM 1601 O O . ARG B 1 43 ? 5.484 18.5 -8.039 1 98.12 43 ARG B O 1
ATOM 1608 N N . GLU B 1 44 ? 6.438 16.906 -9.227 1 98.25 44 GLU B N 1
ATOM 1609 C CA . GLU B 1 44 ? 5.246 16.688 -10.039 1 98.25 44 GLU B CA 1
ATOM 1610 C C . GLU B 1 44 ? 4.09 16.172 -9.188 1 98.25 44 GLU B C 1
ATOM 1612 O O . GLU B 1 44 ? 2.939 16.562 -9.383 1 98.25 44 GLU B O 1
ATOM 1617 N N . THR B 1 45 ? 4.438 15.305 -8.297 1 98.19 45 THR B N 1
ATOM 1618 C CA . THR B 1 45 ? 3.426 14.734 -7.414 1 98.19 45 THR B CA 1
ATOM 1619 C C . THR B 1 45 ? 2.766 15.828 -6.578 1 98.19 45 THR B C 1
ATOM 1621 O O . THR B 1 45 ? 1.538 15.922 -6.523 1 98.19 45 THR B O 1
ATOM 1624 N N . PHE B 1 46 ? 3.594 16.688 -5.965 1 98.38 46 PHE B N 1
ATOM 1625 C CA . PHE B 1 46 ? 3.062 17.75 -5.121 1 98.38 46 PHE B CA 1
ATOM 1626 C C . PHE B 1 46 ? 2.279 18.75 -5.949 1 98.38 46 PHE B C 1
ATOM 1628 O O . PHE B 1 46 ? 1.26 19.281 -5.496 1 98.38 46 PHE B O 1
ATOM 1635 N N . ALA B 1 47 ? 2.758 19.047 -7.16 1 97.88 47 ALA B N 1
ATOM 1636 C CA . ALA B 1 47 ? 2.059 19.969 -8.039 1 97.88 47 ALA B CA 1
ATOM 1637 C C . ALA B 1 47 ? 0.679 19.453 -8.422 1 97.88 47 ALA B C 1
ATOM 1639 O O . ALA B 1 47 ? -0.275 20.219 -8.547 1 97.88 47 ALA B O 1
ATOM 1640 N N . ARG B 1 48 ? 0.573 18.203 -8.617 1 98.06 48 ARG B N 1
ATOM 1641 C CA . ARG B 1 48 ? -0.703 17.578 -8.953 1 98.06 48 ARG B CA 1
ATOM 1642 C C . ARG B 1 48 ? -1.661 17.625 -7.77 1 98.06 48 ARG B C 1
ATOM 1644 O O . ARG B 1 48 ? -2.852 17.891 -7.938 1 98.06 48 ARG B O 1
ATOM 1651 N N . LEU B 1 49 ? -1.163 17.391 -6.59 1 97.88 49 LEU B N 1
ATOM 1652 C CA . LEU B 1 49 ? -1.981 17.312 -5.387 1 97.88 49 LEU B CA 1
ATOM 1653 C C . LEU B 1 49 ? -2.402 18.719 -4.93 1 97.88 49 LEU B C 1
ATOM 1655 O O . LEU B 1 49 ? -3.49 18.891 -4.375 1 97.88 49 LEU B O 1
ATOM 1659 N N . LEU B 1 50 ? -1.478 19.656 -5.156 1 98.44 50 LEU B N 1
ATOM 1660 C CA . LEU B 1 50 ? -1.707 21.031 -4.727 1 98.44 50 LEU B CA 1
ATOM 1661 C C . LEU B 1 50 ? -1.605 21.984 -5.906 1 98.44 50 LEU B C 1
ATOM 1663 O O . LEU B 1 50 ? -0.768 22.891 -5.906 1 98.44 50 LEU B O 1
ATOM 1667 N N . PRO B 1 51 ? -2.549 21.906 -6.867 1 97.81 51 PRO B N 1
ATOM 1668 C CA . PRO B 1 51 ? -2.441 22.703 -8.094 1 97.81 51 PRO B CA 1
ATOM 1669 C C . PRO B 1 51 ? -2.559 24.203 -7.84 1 97.81 51 PRO B C 1
ATOM 1671 O O . PRO B 1 51 ? -2.066 25.016 -8.633 1 97.81 51 PRO B O 1
ATOM 1674 N N . LYS B 1 52 ? -3.191 24.641 -6.738 1 97.5 52 LYS B N 1
ATOM 1675 C CA . LYS B 1 52 ? -3.309 26.047 -6.387 1 97.5 52 LYS B CA 1
ATOM 1676 C C . LYS B 1 52 ? -2.604 26.344 -5.066 1 97.5 52 LYS B C 1
ATOM 1678 O O . LYS B 1 52 ? -3.035 27.219 -4.305 1 97.5 52 LYS B O 1
ATOM 1683 N N . GLY B 1 53 ? -1.588 25.453 -4.789 1 96.44 53 GLY B N 1
ATOM 1684 C CA . GLY B 1 53 ? -0.862 25.656 -3.545 1 96.44 53 GLY B CA 1
ATOM 1685 C C . GLY B 1 53 ? -1.745 25.562 -2.316 1 96.44 53 GLY B C 1
ATOM 1686 O O . GLY B 1 53 ? -2.518 24.609 -2.176 1 96.44 53 GLY B O 1
ATOM 1687 N N . ILE B 1 54 ? -1.586 26.516 -1.48 1 95.38 54 ILE B N 1
ATOM 1688 C CA . ILE B 1 54 ? -2.281 26.5 -0.198 1 95.38 54 ILE B CA 1
ATOM 1689 C C . ILE B 1 54 ? -3.781 26.672 -0.424 1 95.38 54 ILE B C 1
ATOM 1691 O O . ILE B 1 54 ? -4.582 26.422 0.482 1 95.38 54 ILE B O 1
ATOM 1695 N N . TYR B 1 55 ? -4.246 27.031 -1.609 1 95.44 55 TYR B N 1
ATOM 1696 C CA . TYR B 1 55 ? -5.652 27.281 -1.911 1 95.44 55 TYR B CA 1
ATOM 1697 C C . TYR B 1 55 ? -6.27 26.109 -2.646 1 95.44 55 TYR B C 1
ATOM 1699 O O . TYR B 1 55 ? -7.406 26.188 -3.113 1 95.44 55 TYR B O 1
ATOM 1707 N N . SER B 1 56 ? -5.52 25.016 -2.77 1 97.38 56 SER B N 1
ATOM 1708 C CA . SER B 1 56 ? -6.047 23.844 -3.463 1 97.38 56 SER B CA 1
ATOM 1709 C C . SER B 1 56 ? -7.305 23.328 -2.785 1 97.38 56 SER B C 1
ATOM 1711 O O . SER B 1 56 ? -7.367 23.234 -1.557 1 97.38 56 SER B O 1
ATOM 1713 N N . GLU B 1 57 ? -8.258 22.969 -3.553 1 95.81 57 GLU B N 1
ATOM 1714 C CA . GLU B 1 57 ? -9.562 22.547 -3.055 1 95.81 57 GLU B CA 1
ATOM 1715 C C . GLU B 1 57 ? -9.469 21.219 -2.309 1 95.81 57 GLU B C 1
ATOM 1717 O O . GLU B 1 57 ? -8.719 20.328 -2.711 1 95.81 57 GLU B O 1
ATOM 1722 N N . ASN B 1 58 ? -10.18 21.125 -1.194 1 96.12 58 ASN B N 1
ATOM 1723 C CA . ASN B 1 58 ? -10.336 19.922 -0.389 1 96.12 58 ASN B CA 1
ATOM 1724 C C . ASN B 1 58 ? -9.023 19.516 0.283 1 96.12 58 ASN B C 1
ATOM 1726 O O . ASN B 1 58 ? -8.844 18.375 0.677 1 96.12 58 ASN B O 1
ATOM 1730 N N . GLN B 1 59 ? -8.078 20.484 0.233 1 98.06 59 GLN B N 1
ATOM 1731 C CA . GLN B 1 59 ? -6.801 20.297 0.911 1 98.06 59 GLN B CA 1
ATOM 1732 C C . GLN B 1 59 ? -6.723 21.156 2.178 1 98.06 59 GLN B C 1
ATOM 1734 O O . GLN B 1 59 ? -7.105 22.328 2.17 1 98.06 59 GLN B O 1
ATOM 1739 N N . TYR B 1 60 ? -6.285 20.531 3.236 1 98.19 60 TYR B N 1
ATOM 1740 C CA . TYR B 1 60 ? -6.152 21.203 4.523 1 98.19 60 TYR B CA 1
ATOM 1741 C C . TYR B 1 60 ? -4.711 21.156 5.016 1 98.19 60 TYR B C 1
ATOM 1743 O O . TYR B 1 60 ? -4.176 20.078 5.293 1 98.19 60 TYR B O 1
ATOM 1751 N N . LEU B 1 61 ? -4.121 22.281 5.051 1 98.56 61 LEU B N 1
ATOM 1752 C CA . LEU B 1 61 ? -2.732 22.422 5.484 1 98.56 61 LEU B CA 1
ATOM 1753 C C . LEU B 1 61 ? -2.641 23.219 6.773 1 98.56 61 LEU B C 1
ATOM 1755 O O . LEU B 1 61 ? -3.072 24.375 6.82 1 98.56 61 LEU B O 1
ATOM 1759 N N . PHE B 1 62 ? -2.027 22.547 7.777 1 98.5 62 PHE B N 1
ATOM 1760 C CA . PHE B 1 62 ? -2.018 23.156 9.102 1 98.5 62 PHE B CA 1
ATOM 1761 C C . PHE B 1 62 ? -0.594 23.281 9.633 1 98.5 62 PHE B C 1
ATOM 1763 O O . PHE B 1 62 ? 0.259 22.438 9.344 1 98.5 62 PHE B O 1
ATOM 1770 N N . SER B 1 63 ? -0.385 24.328 10.359 1 98.19 63 SER B N 1
ATOM 1771 C CA . SER B 1 63 ? 0.712 24.391 11.312 1 98.19 63 SER B CA 1
ATOM 1772 C C . SER B 1 63 ? 0.299 23.828 12.672 1 98.19 63 SER B C 1
ATOM 1774 O O . SER B 1 63 ? -0.817 24.062 13.133 1 98.19 63 SER B O 1
ATOM 1776 N N . ILE B 1 64 ? 1.131 23.047 13.219 1 98.25 64 ILE B N 1
ATOM 1777 C CA . ILE B 1 64 ? 0.904 22.516 14.562 1 98.25 64 ILE B CA 1
ATOM 1778 C C . ILE B 1 64 ? 1.499 23.469 15.602 1 98.25 64 ILE B C 1
ATOM 1780 O O . ILE B 1 64 ? 2.709 23.703 15.609 1 98.25 64 ILE B O 1
ATOM 1784 N N . ILE B 1 65 ? 0.633 23.938 16.484 1 98.12 65 ILE B N 1
ATOM 1785 C CA . ILE B 1 65 ? 1.054 24.984 17.406 1 98.12 65 ILE B CA 1
ATOM 1786 C C . ILE B 1 65 ? 0.946 24.469 18.844 1 98.12 65 ILE B C 1
ATOM 1788 O O . ILE B 1 65 ? -0.083 23.922 19.234 1 98.12 65 ILE B O 1
ATOM 1792 N N . ASP B 1 66 ? 2.076 24.531 19.578 1 97.81 66 ASP B N 1
ATOM 1793 C CA . ASP B 1 66 ? 1.978 24.469 21.031 1 97.81 66 ASP B CA 1
ATOM 1794 C C . ASP B 1 66 ? 1.381 25.766 21.594 1 97.81 66 ASP B C 1
ATOM 1796 O O . ASP B 1 66 ? 2.066 26.781 21.688 1 97.81 66 ASP B O 1
ATOM 1800 N N . ALA B 1 67 ? 0.159 25.703 21.953 1 95.38 67 ALA B N 1
ATOM 1801 C CA . ALA B 1 67 ? -0.574 26.906 22.344 1 95.38 67 ALA B CA 1
ATOM 1802 C C . ALA B 1 67 ? -0.007 27.5 23.641 1 95.38 67 ALA B C 1
ATOM 1804 O O . ALA B 1 67 ? -0.036 28.719 23.828 1 95.38 67 ALA B O 1
ATOM 1805 N N . ASP B 1 68 ? 0.469 26.734 24.5 1 95 68 ASP B N 1
ATOM 1806 C CA . ASP B 1 68 ? 1.014 27.203 25.766 1 95 68 ASP B CA 1
ATOM 1807 C C . ASP B 1 68 ? 2.324 27.953 25.547 1 95 68 ASP B C 1
ATOM 1809 O O . ASP B 1 68 ? 2.555 29 26.172 1 95 68 ASP B O 1
ATOM 1813 N N . LYS B 1 69 ? 3.141 27.453 24.656 1 95.56 69 LYS B N 1
ATOM 1814 C CA . LYS B 1 69 ? 4.453 28.047 24.406 1 95.56 69 LYS B CA 1
ATOM 1815 C C . LYS B 1 69 ? 4.414 28.969 23.188 1 95.56 69 LYS B C 1
ATOM 1817 O O . LYS B 1 69 ? 5.406 29.625 22.875 1 95.56 69 LYS B O 1
ATOM 1822 N N . GLN B 1 70 ? 3.293 28.891 22.547 1 94.19 70 GLN B N 1
ATOM 1823 C CA . GLN B 1 70 ? 3.098 29.703 21.344 1 94.19 70 GLN B CA 1
ATOM 1824 C C . GLN B 1 70 ? 4.191 29.422 20.312 1 94.19 70 GLN B C 1
ATOM 1826 O O . GLN B 1 70 ? 4.777 30.359 19.766 1 94.19 70 GLN B O 1
ATOM 1831 N N . MET B 1 71 ? 4.445 28.188 20.141 1 96 71 MET B N 1
ATOM 1832 C CA . MET B 1 71 ? 5.492 27.75 19.219 1 96 71 MET B CA 1
ATOM 1833 C C . MET B 1 71 ? 4.941 26.766 18.188 1 96 71 MET B C 1
ATOM 1835 O O . MET B 1 71 ? 4.105 25.922 18.531 1 96 71 MET B O 1
ATOM 1839 N N . LYS B 1 72 ? 5.445 27.016 16.953 1 97 72 LYS B N 1
ATOM 1840 C CA . LYS B 1 72 ? 5.156 26.047 15.906 1 97 72 LYS B CA 1
ATOM 1841 C C . LYS B 1 72 ? 6.031 24.797 16.062 1 97 72 LYS B C 1
ATOM 1843 O O . LYS B 1 72 ? 7.258 24.906 16.156 1 97 72 LYS B O 1
ATOM 1848 N N . VAL B 1 73 ? 5.406 23.625 16.031 1 97.88 73 VAL B N 1
ATOM 1849 C CA . VAL B 1 73 ? 6.191 22.438 16.359 1 97.88 73 VAL B CA 1
ATOM 1850 C C . VAL B 1 73 ? 6.117 21.453 15.195 1 97.88 73 VAL B C 1
ATOM 1852 O O . VAL B 1 73 ? 6.746 20.391 15.242 1 97.88 73 VAL B O 1
ATOM 1855 N N . GLY B 1 74 ? 5.371 21.781 14.125 1 98 74 GLY B N 1
ATOM 1856 C CA . GLY B 1 74 ? 5.281 20.875 12.992 1 98 74 GLY B CA 1
ATOM 1857 C C . GLY B 1 74 ? 4.234 21.281 11.977 1 98 74 GLY B C 1
ATOM 1858 O O . GLY B 1 74 ? 3.777 22.438 11.977 1 98 74 GLY B O 1
ATOM 1859 N N . TYR B 1 75 ? 3.916 20.391 11.039 1 98.44 75 TYR B N 1
ATOM 1860 C CA . TYR B 1 75 ? 2.926 20.609 9.992 1 98.44 75 TYR B CA 1
ATOM 1861 C C . TYR B 1 75 ? 2.068 19.375 9.781 1 98.44 75 TYR B C 1
ATOM 1863 O O . TYR B 1 75 ? 2.498 18.25 10.086 1 98.44 75 TYR B O 1
ATOM 1871 N N . LEU B 1 76 ? 0.877 19.578 9.312 1 98.5 76 LEU B N 1
ATOM 1872 C CA . LEU B 1 76 ? -0.053 18.5 8.992 1 98.5 76 LEU B CA 1
ATOM 1873 C C . LEU B 1 76 ? -0.851 18.828 7.734 1 98.5 76 LEU B C 1
ATOM 1875 O O . LEU B 1 76 ? -1.358 19.938 7.59 1 98.5 76 LEU B O 1
ATOM 1879 N N . TRP B 1 77 ? -0.861 17.922 6.816 1 98.81 77 TRP B N 1
ATOM 1880 C CA . TRP B 1 77 ? -1.568 18.078 5.551 1 98.81 77 TRP B CA 1
ATOM 1881 C C . TRP B 1 77 ? -2.447 16.875 5.262 1 98.81 77 TRP B C 1
ATOM 1883 O O . TRP B 1 77 ? -1.976 15.734 5.289 1 98.81 77 TRP B O 1
ATOM 1893 N N . PHE B 1 78 ? -3.762 17.094 5.105 1 98.69 78 PHE B N 1
ATOM 1894 C CA . PHE B 1 78 ? -4.633 16 4.676 1 98.69 78 PHE B CA 1
ATOM 1895 C C . PHE B 1 78 ? -5.637 16.5 3.637 1 98.69 78 PHE B C 1
ATOM 1897 O O . P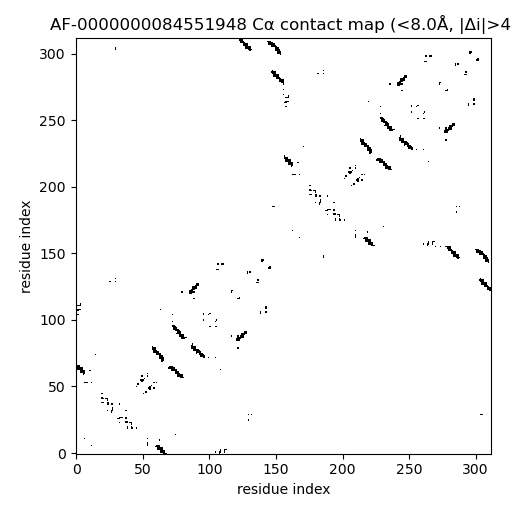HE B 1 78 ? -5.855 17.703 3.494 1 98.69 78 PHE B O 1
ATOM 1904 N N . GLN B 1 79 ? -6.059 15.602 2.855 1 98.44 79 GLN B N 1
ATOM 1905 C CA . GLN B 1 79 ? -7.137 15.82 1.895 1 98.44 79 GLN B CA 1
ATOM 1906 C C . GLN B 1 79 ? -8.453 15.234 2.4 1 98.44 79 GLN B C 1
ATOM 1908 O O . GLN B 1 79 ? -8.469 14.148 2.982 1 98.44 79 GLN B O 1
ATOM 1913 N N . CYS B 1 80 ? -9.492 15.914 2.164 1 96.62 80 CYS B N 1
ATOM 1914 C CA . CYS B 1 80 ? -10.82 15.406 2.469 1 96.62 80 CYS B CA 1
ATOM 1915 C C . CYS B 1 80 ? -11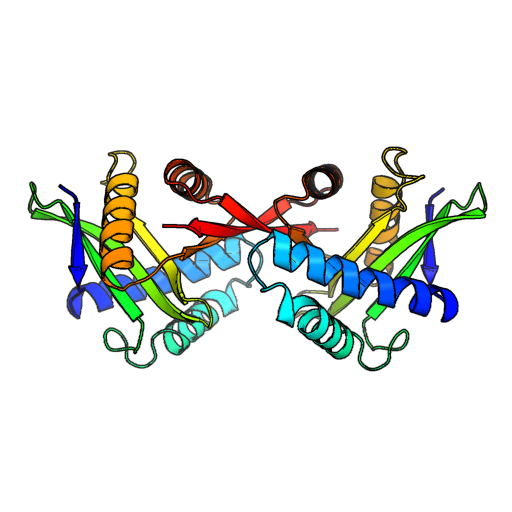.531 14.938 1.203 1 96.62 80 CYS B C 1
ATOM 1917 O O . CYS B 1 80 ? -11.531 15.641 0.19 1 96.62 80 CYS B O 1
ATOM 1919 N N . CYS B 1 81 ? -12.039 13.773 1.267 1 92.12 81 CYS B N 1
ATOM 1920 C CA . CYS B 1 81 ? -12.773 13.227 0.135 1 92.12 81 CYS B CA 1
ATOM 1921 C C . CYS B 1 81 ? -14.172 12.781 0.559 1 92.12 81 CYS B C 1
ATOM 1923 O O . CYS B 1 81 ? -14.344 12.195 1.626 1 92.12 81 CYS B O 1
ATOM 1925 N N . LYS B 1 82 ? -15.094 13.156 -0.202 1 88.06 82 LYS B N 1
ATOM 1926 C CA . LYS B 1 82 ? -16.453 12.695 0.028 1 88.06 82 LYS B CA 1
ATOM 1927 C C . LYS B 1 82 ? -16.719 11.352 -0.645 1 88.06 82 LYS B C 1
ATOM 1929 O O . LYS B 1 82 ? -16.391 11.172 -1.82 1 88.06 82 LYS B O 1
ATOM 1934 N N . LYS B 1 83 ? -17.188 10.445 0.148 1 78.62 83 LYS B N 1
ATOM 1935 C CA . LYS B 1 83 ? -17.562 9.125 -0.356 1 78.62 83 LYS B CA 1
ATOM 1936 C C . LYS B 1 83 ? -19.062 8.883 -0.204 1 78.62 83 LYS B C 1
ATOM 1938 O O . LYS B 1 83 ? -19.797 9.758 0.278 1 78.62 83 LYS B O 1
ATOM 1943 N N . LEU B 1 84 ? -19.562 7.773 -0.703 1 70.56 84 LEU B N 1
ATOM 1944 C CA . LEU B 1 84 ? -20.984 7.434 -0.642 1 70.56 84 LEU B CA 1
ATOM 1945 C C . LEU B 1 84 ? -21.453 7.324 0.805 1 70.56 84 LEU B C 1
ATOM 1947 O O . LEU B 1 84 ? -22.547 7.789 1.144 1 70.56 84 LEU B O 1
ATOM 1951 N N . ILE B 1 85 ? -20.688 6.742 1.623 1 69.25 85 ILE B N 1
ATOM 1952 C CA . ILE B 1 85 ? -21.125 6.434 2.979 1 69.25 85 ILE B CA 1
ATOM 1953 C C . ILE B 1 85 ? -20.469 7.395 3.967 1 69.25 85 ILE B C 1
ATOM 1955 O O . ILE B 1 85 ? -20.688 7.293 5.176 1 69.25 85 ILE B O 1
ATOM 1959 N N . GLY B 1 86 ? -19.891 8.523 3.438 1 82.44 86 GLY B N 1
ATOM 1960 C CA . GLY B 1 86 ? -19.297 9.461 4.379 1 82.44 86 GLY B CA 1
ATOM 1961 C C . GLY B 1 86 ? -18.094 10.203 3.805 1 82.44 86 GLY B C 1
ATOM 1962 O O . GLY B 1 86 ? -17.969 10.336 2.586 1 82.44 86 GLY B O 1
ATOM 1963 N N . LYS B 1 87 ? -17.344 10.914 4.758 1 94.62 87 LYS B N 1
ATOM 1964 C CA . LYS B 1 87 ? -16.156 11.68 4.391 1 94.62 87 LYS B CA 1
ATOM 1965 C C . LYS B 1 87 ? -14.891 11.047 4.969 1 94.62 87 LYS B C 1
ATOM 1967 O O . LYS B 1 87 ? -14.906 10.547 6.094 1 94.62 87 LYS B O 1
ATOM 1972 N N . GLU B 1 88 ? -13.93 11.016 4.219 1 95.88 88 GLU B N 1
ATOM 1973 C CA . GLU B 1 88 ? -12.648 10.469 4.648 1 95.88 88 GLU B CA 1
ATOM 1974 C C . GLU B 1 88 ? -11.531 11.492 4.496 1 95.88 88 GLU B C 1
ATOM 1976 O O . GLU B 1 88 ? -11.555 12.312 3.572 1 95.88 88 GLU B O 1
ATOM 1981 N N . ALA B 1 89 ? -10.664 11.414 5.398 1 97.88 89 ALA B N 1
ATOM 1982 C CA . ALA B 1 89 ? -9.43 12.188 5.285 1 97.88 89 ALA B CA 1
ATOM 1983 C C . ALA B 1 89 ? -8.242 11.289 4.945 1 97.88 89 ALA B C 1
ATOM 1985 O O . ALA B 1 89 ? -8.117 10.195 5.488 1 97.88 89 ALA B O 1
ATOM 1986 N N . PHE B 1 90 ? -7.496 11.734 4.062 1 98.38 90 PHE B N 1
ATOM 1987 C CA . PHE B 1 90 ? -6.211 11.094 3.795 1 98.38 90 PHE B CA 1
ATOM 1988 C C . PHE B 1 90 ? -5.059 12.016 4.176 1 98.38 90 PHE B C 1
ATOM 1990 O O . PHE B 1 90 ? -4.895 13.086 3.588 1 98.38 90 PHE B O 1
ATOM 1997 N N . VAL B 1 91 ? -4.277 11.562 5.152 1 98.75 91 VAL B N 1
ATOM 1998 C CA . VAL B 1 91 ? -3.135 12.352 5.598 1 98.75 91 VAL B CA 1
ATOM 1999 C C . VAL B 1 91 ? -1.959 12.141 4.645 1 98.75 91 VAL B C 1
ATOM 2001 O O . VAL B 1 91 ? -1.434 11.031 4.535 1 98.75 91 VAL B O 1
ATOM 2004 N N . TYR B 1 92 ? -1.526 13.195 4 1 98.62 92 TYR B N 1
ATOM 2005 C CA . TYR B 1 92 ? -0.412 13.133 3.062 1 98.62 92 TYR B CA 1
ATOM 2006 C C . TYR B 1 92 ? 0.917 13.336 3.779 1 98.62 92 TYR B C 1
ATOM 2008 O O . TYR B 1 92 ? 1.94 12.781 3.377 1 98.62 92 TYR B O 1
ATOM 2016 N N . ASP B 1 93 ? 0.865 14.242 4.766 1 98.5 93 ASP B N 1
ATOM 2017 C CA . ASP B 1 93 ? 2.113 14.555 5.457 1 98.5 93 ASP B CA 1
ATOM 2018 C C . ASP B 1 93 ? 1.853 14.961 6.906 1 98.5 93 ASP B C 1
ATOM 2020 O O . ASP B 1 93 ? 0.854 15.625 7.199 1 98.5 93 ASP B O 1
ATOM 2024 N N . PHE B 1 94 ? 2.637 14.57 7.742 1 98.44 94 PHE B N 1
ATOM 2025 C CA . PHE B 1 94 ? 2.641 14.867 9.172 1 98.44 94 PHE B CA 1
ATOM 2026 C C . PHE B 1 94 ? 4.066 14.938 9.703 1 98.44 94 PHE B C 1
ATOM 2028 O O . PHE B 1 94 ? 4.773 13.93 9.742 1 98.44 94 PHE B O 1
ATOM 2035 N N . ILE B 1 95 ? 4.434 16.094 10.133 1 97.06 95 ILE B N 1
ATOM 2036 C CA . ILE B 1 95 ? 5.809 16.281 10.578 1 97.06 95 ILE B CA 1
ATOM 2037 C C . ILE B 1 95 ? 5.82 16.984 11.938 1 97.06 95 ILE B C 1
ATOM 2039 O O . ILE B 1 95 ? 5.113 17.969 12.133 1 97.06 95 ILE B O 1
ATOM 2043 N N . VAL B 1 96 ? 6.531 16.438 12.82 1 97.56 96 VAL B N 1
ATOM 2044 C CA . VAL B 1 96 ? 6.973 17.125 14.031 1 97.56 96 VAL B CA 1
ATOM 2045 C C . VAL B 1 96 ? 8.461 17.469 13.914 1 97.56 96 VAL B C 1
ATOM 2047 O O . VAL B 1 96 ? 9.281 16.609 13.594 1 97.56 96 VAL B O 1
ATOM 2050 N N . PHE B 1 97 ? 8.758 18.719 14.094 1 97.19 97 PHE B N 1
ATOM 2051 C CA . PHE B 1 97 ? 10.148 19.141 13.961 1 97.19 97 PHE B CA 1
ATOM 2052 C C . PHE B 1 97 ? 11.047 18.328 14.898 1 97.19 97 PHE B C 1
ATOM 2054 O O . PHE B 1 97 ? 10.625 17.953 15.992 1 97.19 97 PHE B O 1
ATOM 2061 N N . LYS B 1 98 ? 12.258 18.125 14.469 1 96 98 LYS B N 1
ATOM 2062 C CA . LYS B 1 98 ? 13.211 17.25 15.133 1 96 98 LYS B CA 1
ATOM 2063 C C . LYS B 1 98 ? 13.375 17.625 16.609 1 96 98 LYS B C 1
ATOM 2065 O O . LYS B 1 98 ? 13.383 16.75 17.484 1 96 98 LYS B O 1
ATOM 2070 N N . GLU B 1 99 ? 13.461 18.859 16.922 1 96.31 99 GLU B N 1
ATOM 2071 C CA . GLU B 1 99 ? 13.742 19.344 18.266 1 96.31 99 GLU B CA 1
ATOM 2072 C C . GLU B 1 99 ? 12.562 19.109 19.203 1 96.31 99 GLU B C 1
ATOM 2074 O O . GLU B 1 99 ? 12.703 19.188 20.422 1 96.31 99 GLU B O 1
ATOM 2079 N N . PHE B 1 100 ? 11.453 18.75 18.641 1 96.94 100 PHE B N 1
ATOM 2080 C CA . PHE B 1 100 ? 10.258 18.609 19.469 1 96.94 100 PHE B CA 1
ATOM 2081 C C . PHE B 1 100 ? 9.781 17.156 19.484 1 96.94 100 PHE B C 1
ATOM 2083 O O . PHE B 1 100 ? 8.695 16.875 20 1 96.94 100 PHE B O 1
ATOM 2090 N N . ARG B 1 101 ? 10.508 16.266 18.906 1 95.81 101 ARG B N 1
ATOM 2091 C CA . ARG B 1 101 ? 10.109 14.875 18.828 1 95.81 101 ARG B CA 1
ATOM 2092 C C . ARG B 1 101 ? 10.305 14.164 20.172 1 95.81 101 ARG B C 1
ATOM 2094 O O . ARG B 1 101 ? 11.07 14.633 21.016 1 95.81 101 ARG B O 1
ATOM 2101 N N . SER B 1 102 ? 9.477 13.148 20.328 1 95 102 SER B N 1
ATOM 2102 C CA . SER B 1 102 ? 9.516 12.305 21.516 1 95 102 SER B CA 1
ATOM 2103 C C . SER B 1 102 ? 9.109 13.086 22.766 1 95 102 SER B C 1
ATOM 2105 O O . SER B 1 102 ? 9.633 12.844 23.844 1 95 102 SER B O 1
ATOM 2107 N N . LYS B 1 103 ? 8.312 14.102 22.578 1 95.31 103 LYS B N 1
ATOM 2108 C CA . LYS B 1 103 ? 7.812 14.914 23.688 1 95.31 103 LYS B CA 1
ATOM 2109 C C . LYS B 1 103 ? 6.289 14.867 23.766 1 95.31 103 LYS B C 1
A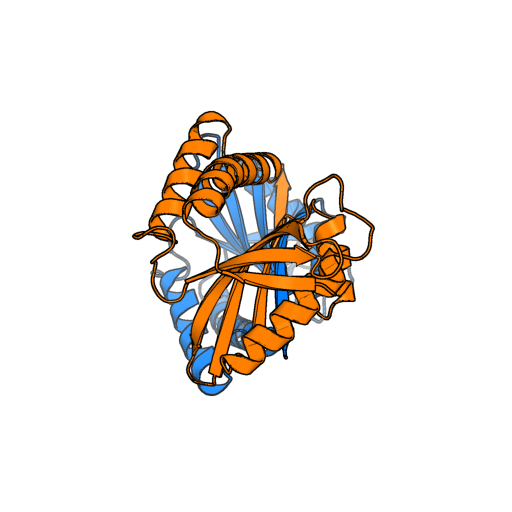TOM 2111 O O . LYS B 1 103 ? 5.672 15.672 24.469 1 95.31 103 LYS B O 1
ATOM 2116 N N . GLY B 1 104 ? 5.703 14.023 22.953 1 96.5 104 GLY B N 1
ATOM 2117 C CA . GLY B 1 104 ? 4.262 13.828 23.016 1 96.5 104 GLY B CA 1
ATOM 2118 C C . GLY B 1 104 ? 3.5 14.672 22 1 96.5 104 GLY B C 1
ATOM 2119 O O . GLY B 1 104 ? 2.283 14.539 21.875 1 96.5 104 GLY B O 1
ATOM 2120 N N . TYR B 1 105 ? 4.133 15.5 21.234 1 97.94 105 TYR B N 1
ATOM 2121 C CA . TYR B 1 105 ? 3.48 16.422 20.312 1 97.94 105 TYR B CA 1
ATOM 2122 C C . TYR B 1 105 ? 2.781 15.648 19.188 1 97.94 105 TYR B C 1
ATOM 2124 O O . TYR B 1 105 ? 1.725 16.062 18.703 1 97.94 105 TYR B O 1
ATOM 2132 N N . GLY B 1 106 ? 3.361 14.562 18.75 1 98.12 106 GLY B N 1
ATOM 2133 C CA . GLY B 1 106 ? 2.73 13.758 17.719 1 98.12 106 GLY B CA 1
ATOM 2134 C C . GLY B 1 106 ? 1.356 13.25 18.109 1 98.12 106 GLY B C 1
ATOM 2135 O O . GLY B 1 106 ? 0.388 13.422 17.359 1 98.12 106 GLY B O 1
ATOM 2136 N N . THR B 1 107 ? 1.331 12.695 19.281 1 98.12 107 THR B N 1
ATOM 2137 C CA . THR B 1 107 ? 0.076 12.172 19.797 1 98.12 107 THR B CA 1
ATOM 2138 C C . THR B 1 107 ? -0.957 13.281 19.953 1 98.12 107 THR B C 1
ATOM 2140 O O . THR B 1 107 ? -2.111 13.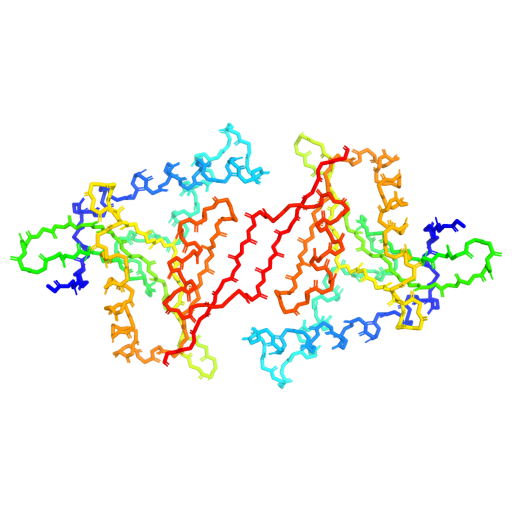125 19.547 1 98.12 107 THR B O 1
ATOM 2143 N N . GLN B 1 108 ? -0.555 14.367 20.516 1 98.12 108 GLN B N 1
ATOM 2144 C CA . GLN B 1 108 ? -1.454 15.492 20.719 1 98.12 108 GLN B CA 1
ATOM 2145 C C . GLN B 1 108 ? -1.952 16.062 19.391 1 98.12 108 GLN B C 1
ATOM 2147 O O . GLN B 1 108 ? -3.121 16.438 19.281 1 98.12 108 GLN B O 1
ATOM 2152 N N . ALA B 1 109 ? -1.081 16.156 18.422 1 98.38 109 ALA B N 1
ATOM 2153 C CA . ALA B 1 109 ? -1.448 16.672 17.109 1 98.38 109 ALA B CA 1
ATOM 2154 C C . ALA B 1 109 ? -2.494 15.789 16.438 1 98.38 109 ALA B C 1
ATOM 2156 O O . ALA B 1 109 ? -3.447 16.281 15.836 1 98.38 109 ALA B O 1
ATOM 2157 N N . LEU B 1 110 ? -2.33 14.5 16.547 1 98.19 110 LEU B N 1
ATOM 2158 C CA . LEU B 1 110 ? -3.268 13.57 15.938 1 98.19 110 LEU B CA 1
ATOM 2159 C C . LEU B 1 110 ? -4.617 13.602 16.656 1 98.19 110 LEU B C 1
ATOM 2161 O O . LEU B 1 110 ? -5.66 13.422 16.016 1 98.19 110 LEU B O 1
ATOM 2165 N N . LYS B 1 111 ? -4.582 13.812 17.922 1 97.56 111 LYS B N 1
ATOM 2166 C CA . LYS B 1 111 ? -5.84 14.023 18.641 1 97.56 111 LYS B CA 1
ATOM 2167 C C . LYS B 1 111 ? -6.555 15.273 18.156 1 97.56 111 LYS B C 1
ATOM 2169 O O . LYS B 1 111 ? -7.777 15.266 17.969 1 97.56 111 LYS B O 1
ATOM 2174 N N . SER B 1 112 ? -5.781 16.328 18.031 1 98 112 SER B N 1
ATOM 2175 C CA . SER B 1 112 ? -6.352 17.547 17.469 1 98 112 SER B CA 1
ATOM 2176 C C . SER B 1 112 ? -6.914 17.312 16.078 1 98 112 SER B C 1
ATOM 2178 O O . SER B 1 112 ? -7.949 17.875 15.719 1 98 112 SER B O 1
ATOM 2180 N N . LEU B 1 113 ? -6.23 16.531 15.281 1 98.25 113 LEU B N 1
ATOM 2181 C CA . LEU B 1 113 ? -6.723 16.172 13.953 1 98.25 113 LEU B CA 1
ATOM 2182 C C . LEU B 1 113 ? -8.078 15.477 14.055 1 98.25 113 LEU B C 1
ATOM 2184 O O . LEU B 1 113 ? -8.977 15.742 13.25 1 98.25 113 LEU B O 1
ATOM 2188 N N . ASP B 1 114 ? -8.203 14.547 15.031 1 98.06 114 ASP B N 1
ATOM 2189 C CA . ASP B 1 114 ? -9.484 13.875 15.234 1 98.06 114 ASP B CA 1
ATOM 2190 C C . ASP B 1 114 ? -10.617 14.891 15.414 1 98.06 114 ASP B C 1
ATOM 2192 O O . ASP B 1 114 ? -11.68 14.758 14.805 1 98.06 114 ASP B O 1
ATOM 2196 N N . ASP B 1 115 ? -10.367 15.844 16.219 1 97.56 115 ASP B N 1
ATOM 2197 C CA . ASP B 1 115 ? -11.375 16.859 16.5 1 97.56 115 ASP B CA 1
ATOM 2198 C C . ASP B 1 115 ? -11.719 17.656 15.234 1 97.56 115 ASP B C 1
ATOM 2200 O O . ASP B 1 115 ? -12.898 17.891 14.945 1 97.56 115 ASP B O 1
ATOM 2204 N N . VAL B 1 116 ? -10.672 18.078 14.539 1 97.38 116 VAL B N 1
ATOM 2205 C CA . VAL B 1 116 ? -10.883 18.828 13.305 1 97.38 116 VAL B CA 1
ATOM 2206 C C . VAL B 1 116 ? -11.68 17.984 12.312 1 97.38 116 VAL B C 1
ATOM 2208 O O . VAL B 1 116 ? -12.625 18.469 11.688 1 97.38 116 VAL B O 1
ATOM 2211 N N . ALA B 1 117 ? -11.297 16.734 12.164 1 97.31 117 ALA B N 1
ATOM 2212 C CA . ALA B 1 117 ? -11.945 15.82 11.234 1 97.31 117 ALA B CA 1
ATOM 2213 C C . ALA B 1 117 ? -13.414 15.625 11.594 1 97.31 117 ALA B C 1
ATOM 2215 O O . ALA B 1 117 ? -14.281 15.688 10.719 1 97.31 117 ALA B O 1
ATOM 2216 N N . LYS B 1 118 ? -13.688 15.43 12.82 1 96.56 118 LYS B N 1
ATOM 2217 C CA . LYS B 1 118 ? -15.07 15.273 13.273 1 96.56 118 LYS B CA 1
ATOM 2218 C C . LYS B 1 118 ? -15.898 16.516 12.938 1 96.56 118 LYS B C 1
ATOM 2220 O O . LYS B 1 118 ? -17.047 16.406 12.516 1 96.56 118 LYS B O 1
ATOM 2225 N N . GLY B 1 119 ? -15.273 17.625 13.18 1 95.62 119 GLY B N 1
ATOM 2226 C CA . GLY B 1 119 ? -15.945 18.875 12.859 1 95.62 119 GLY B CA 1
ATOM 2227 C C . GLY B 1 119 ? -16.297 19.016 11.391 1 95.62 119 GLY B C 1
ATOM 2228 O O . GLY B 1 119 ? -17.266 19.688 11.031 1 95.62 119 GLY B O 1
ATOM 2229 N N . LEU B 1 120 ? -15.562 18.344 10.547 1 94.88 120 LEU B N 1
ATOM 2230 C CA . LEU B 1 120 ? -15.773 18.375 9.109 1 94.88 120 LEU B CA 1
ATOM 2231 C C . LEU B 1 120 ? -16.688 17.25 8.664 1 94.88 120 LEU B C 1
ATOM 2233 O O . LEU B 1 120 ? -16.953 17.094 7.465 1 94.88 120 LEU B O 1
ATOM 2237 N N . GLY B 1 121 ? -17.094 16.422 9.609 1 94.75 121 GLY B N 1
ATOM 2238 C CA . GLY B 1 121 ? -17.984 15.305 9.305 1 94.75 121 GLY B CA 1
ATOM 2239 C C . GLY B 1 121 ? -17.234 14.094 8.773 1 94.75 121 GLY B C 1
ATOM 2240 O O . GLY B 1 121 ? -17.844 13.211 8.164 1 94.75 121 GLY B O 1
ATOM 2241 N N . ILE B 1 122 ? -15.961 14.133 8.961 1 96.5 122 ILE B N 1
ATOM 2242 C CA . ILE B 1 122 ? -15.133 13.008 8.539 1 96.5 122 ILE B CA 1
ATOM 2243 C C . ILE B 1 122 ? -15.289 11.852 9.523 1 96.5 122 ILE B C 1
ATOM 2245 O O . ILE B 1 122 ? -15.305 12.062 10.742 1 96.5 122 ILE B O 1
ATOM 2249 N N . ASN B 1 123 ? -15.383 10.633 9 1 94.94 123 ASN B N 1
ATOM 2250 C CA . ASN B 1 123 ? -15.586 9.492 9.891 1 94.94 123 ASN B CA 1
ATOM 2251 C C . ASN B 1 123 ? -14.43 8.492 9.781 1 94.94 123 ASN B C 1
ATOM 2253 O O . ASN B 1 123 ? -14.367 7.535 10.555 1 94.94 123 ASN B O 1
ATOM 2257 N N . LYS B 1 124 ? -13.594 8.672 8.883 1 96.19 124 LYS B N 1
ATOM 2258 C CA . LYS B 1 124 ? -12.438 7.793 8.688 1 96.19 124 LYS B CA 1
ATOM 2259 C C . LYS B 1 124 ? -11.203 8.594 8.281 1 96.19 124 LYS B C 1
ATOM 2261 O O . LYS B 1 124 ? -11.297 9.516 7.465 1 96.19 124 LYS B O 1
ATOM 2266 N N . ILE B 1 125 ? -10.062 8.289 8.844 1 98.19 125 ILE B N 1
ATOM 2267 C CA . ILE B 1 125 ? -8.781 8.883 8.469 1 98.19 125 ILE B CA 1
ATOM 2268 C C . ILE B 1 125 ? -7.824 7.789 8.008 1 98.19 125 ILE B C 1
ATOM 2270 O O . ILE B 1 125 ? -7.668 6.766 8.672 1 98.19 125 ILE B O 1
ATOM 2274 N N . SER B 1 126 ? -7.277 7.969 6.871 1 98 126 SER B N 1
ATOM 2275 C CA . SER B 1 126 ? -6.301 7.039 6.316 1 98 126 SER B CA 1
ATOM 2276 C C . SER B 1 126 ? -4.977 7.742 6.023 1 98 126 SER B C 1
ATOM 2278 O O . SER B 1 126 ? -4.914 8.977 5.992 1 98 126 SER B O 1
ATOM 2280 N N . LEU B 1 127 ? -3.945 6.918 5.875 1 98.62 127 LEU B N 1
ATOM 2281 C CA . LEU B 1 127 ? -2.629 7.453 5.539 1 98.62 127 LEU B CA 1
ATOM 2282 C C . LEU B 1 127 ? -1.731 6.359 4.965 1 98.62 127 LEU B C 1
ATOM 2284 O O . LEU B 1 127 ? -2.123 5.191 4.91 1 98.62 127 LEU B O 1
ATOM 2288 N N . HIS B 1 128 ? -0.642 6.801 4.441 1 98.5 128 HIS B N 1
ATOM 2289 C CA . HIS B 1 128 ? 0.436 5.941 3.965 1 98.5 128 HIS B CA 1
ATOM 2290 C C . HIS B 1 128 ? 1.725 6.191 4.742 1 98.5 128 HIS B C 1
ATOM 2292 O O . HIS B 1 128 ? 2.066 7.34 5.031 1 98.5 128 HIS B O 1
ATOM 2298 N N . VAL B 1 129 ? 2.43 5.121 5.039 1 98 129 VAL B N 1
ATOM 2299 C CA . VAL B 1 129 ? 3.699 5.203 5.754 1 98 129 VAL B CA 1
ATOM 2300 C C . VAL B 1 129 ? 4.738 4.32 5.066 1 98 129 VAL B C 1
ATOM 2302 O O . VAL B 1 129 ? 4.438 3.193 4.664 1 98 129 VAL B O 1
ATOM 2305 N N . PHE B 1 130 ? 5.898 4.848 4.879 1 97.75 130 PHE B N 1
ATOM 2306 C CA . PHE B 1 130 ? 7.008 3.992 4.469 1 97.75 130 PHE B CA 1
ATOM 2307 C C . PHE B 1 130 ? 7.359 2.998 5.57 1 97.75 130 PHE B C 1
ATOM 2309 O O . PHE B 1 130 ? 7.512 3.381 6.734 1 97.75 130 PHE B O 1
ATOM 2316 N N . ALA B 1 131 ? 7.578 1.802 5.23 1 97.19 131 ALA B N 1
ATOM 2317 C CA . ALA B 1 131 ? 7.715 0.726 6.207 1 97.19 131 ALA B CA 1
ATOM 2318 C C . ALA B 1 131 ? 8.945 0.936 7.086 1 97.19 131 ALA B C 1
ATOM 2320 O O . ALA B 1 131 ? 8.977 0.506 8.242 1 97.19 131 ALA B O 1
ATOM 2321 N N . HIS B 1 132 ? 9.969 1.543 6.625 1 96.5 132 HIS B N 1
ATOM 2322 C CA . HIS B 1 132 ? 11.188 1.765 7.391 1 96.5 132 HIS B CA 1
ATOM 2323 C C . HIS B 1 132 ? 10.984 2.84 8.453 1 96.5 132 HIS B C 1
ATOM 2325 O O . HIS B 1 132 ? 11.82 3.002 9.344 1 96.5 132 HIS B O 1
ATOM 2331 N N . ASN B 1 133 ? 9.953 3.561 8.336 1 96.38 133 ASN B N 1
ATOM 2332 C CA . ASN B 1 133 ? 9.664 4.617 9.297 1 96.38 133 ASN B CA 1
ATOM 2333 C C . ASN B 1 133 ? 8.992 4.062 10.555 1 96.38 133 ASN B C 1
ATOM 2335 O O . ASN B 1 133 ? 7.82 4.34 10.812 1 96.38 133 ASN B O 1
ATOM 2339 N N . LYS B 1 134 ? 9.734 3.451 11.398 1 96.44 134 LYS B N 1
ATOM 2340 C CA . LYS B 1 134 ? 9.227 2.734 12.562 1 96.44 134 LYS B CA 1
ATOM 2341 C C . LYS B 1 134 ? 8.633 3.699 13.586 1 96.44 134 LYS B C 1
ATOM 2343 O O . LYS B 1 134 ? 7.668 3.363 14.281 1 96.44 134 LYS B O 1
ATOM 2348 N N . ARG B 1 135 ? 9.188 4.852 13.672 1 95.69 135 ARG B N 1
ATOM 2349 C CA . ARG B 1 135 ? 8.695 5.855 14.602 1 95.69 135 ARG B CA 1
ATOM 2350 C C . ARG B 1 135 ? 7.27 6.27 14.25 1 95.69 135 ARG B C 1
ATOM 2352 O O . ARG B 1 135 ? 6.406 6.348 15.133 1 95.69 135 ARG B O 1
ATOM 2359 N N . ALA B 1 136 ? 7.047 6.559 12.977 1 97.31 136 ALA B N 1
ATOM 2360 C CA . ALA B 1 136 ? 5.715 6.945 12.523 1 97.31 136 ALA B CA 1
ATOM 2361 C C . ALA B 1 136 ? 4.719 5.809 12.719 1 97.31 136 ALA B C 1
ATOM 2363 O O . ALA B 1 136 ? 3.596 6.027 13.18 1 97.31 136 ALA B O 1
ATOM 2364 N N . LEU B 1 137 ? 5.125 4.613 12.375 1 97.75 137 LEU B N 1
ATOM 2365 C CA . LEU B 1 137 ? 4.266 3.443 12.531 1 97.75 137 LEU B CA 1
ATOM 2366 C C . LEU B 1 137 ? 3.803 3.299 13.977 1 97.75 137 LEU B C 1
ATOM 2368 O O . LEU B 1 137 ? 2.613 3.107 14.242 1 97.75 137 LEU B O 1
ATOM 2372 N N . SER B 1 138 ? 4.723 3.393 14.883 1 97.56 138 SER B N 1
ATOM 2373 C CA . SER B 1 138 ? 4.418 3.266 16.312 1 97.56 138 SER B CA 1
ATOM 2374 C C . SER B 1 138 ? 3.438 4.344 16.766 1 97.56 138 SER B C 1
ATOM 2376 O O . SER B 1 138 ? 2.504 4.062 17.516 1 97.56 138 SER B O 1
ATOM 2378 N N . LEU B 1 139 ? 3.68 5.543 16.359 1 98 139 LEU B N 1
ATOM 2379 C CA . LEU B 1 139 ? 2.801 6.656 16.703 1 98 139 LEU B CA 1
ATOM 2380 C C . LEU B 1 139 ? 1.383 6.402 16.203 1 98 139 LEU B C 1
ATOM 2382 O O . LEU B 1 139 ? 0.417 6.594 16.953 1 98 139 LEU B O 1
ATOM 2386 N N . TYR B 1 140 ? 1.271 6.016 14.93 1 98.56 140 TYR B N 1
ATOM 2387 C CA . TYR B 1 140 ? -0.044 5.816 14.328 1 98.56 140 TYR B CA 1
ATOM 2388 C C . TYR B 1 140 ? -0.777 4.656 15 1 98.56 140 TYR B C 1
ATOM 2390 O O . TYR B 1 140 ? -1.98 4.742 15.258 1 98.56 140 TYR B O 1
ATOM 2398 N N . GLU B 1 141 ? -0.021 3.582 15.273 1 98.06 141 GLU B N 1
ATOM 2399 C CA . GLU B 1 141 ? -0.619 2.465 16 1 98.06 141 GLU B CA 1
ATOM 2400 C C . GLU B 1 141 ? -1.125 2.904 17.375 1 98.06 141 GLU B C 1
ATOM 2402 O O . GLU B 1 141 ? -2.244 2.564 17.766 1 98.06 141 GLU B O 1
ATOM 2407 N N . LYS B 1 142 ? -0.351 3.652 18.062 1 97.38 142 LYS B N 1
ATOM 2408 C CA . LYS B 1 142 ? -0.687 4.121 19.391 1 97.38 142 LYS B CA 1
ATOM 2409 C C . LYS B 1 142 ? -1.913 5.027 19.375 1 97.38 142 LYS B C 1
ATOM 2411 O O . LYS B 1 142 ? -2.631 5.137 20.375 1 97.38 142 LYS B O 1
ATOM 2416 N N . THR B 1 143 ? -2.121 5.664 18.25 1 97.75 143 THR B N 1
ATOM 2417 C CA . THR B 1 143 ? -3.203 6.641 18.188 1 97.75 143 THR B CA 1
ATOM 2418 C C . THR B 1 143 ? -4.41 6.059 17.453 1 97.75 143 THR B C 1
ATOM 2420 O O . THR B 1 143 ? -5.285 6.805 17 1 97.75 143 THR B O 1
ATOM 2423 N N . GLY B 1 144 ? -4.418 4.754 17.234 1 98.06 144 GLY B N 1
ATOM 2424 C CA . GLY B 1 144 ? -5.648 4.082 16.859 1 98.06 144 GLY B CA 1
ATOM 2425 C C . GLY B 1 144 ? -5.664 3.635 15.406 1 98.06 144 GLY B C 1
ATOM 2426 O O . GLY B 1 144 ? -6.633 3.021 14.953 1 98.06 144 GLY B O 1
ATOM 2427 N N . PHE B 1 145 ? -4.633 3.924 14.641 1 98.5 145 PHE B N 1
ATOM 2428 C CA . PHE B 1 145 ? -4.574 3.451 13.266 1 98.5 145 PHE B CA 1
ATOM 2429 C C . PHE B 1 145 ? -4.25 1.963 13.219 1 98.5 145 PHE B C 1
ATOM 2431 O O . PHE B 1 145 ? -3.508 1.455 14.062 1 98.5 145 PHE B O 1
ATOM 2438 N N . ILE B 1 146 ? -4.805 1.314 12.203 1 97.75 146 ILE B N 1
ATOM 2439 C CA . ILE B 1 146 ? -4.504 -0.089 11.945 1 97.75 146 ILE B CA 1
ATOM 2440 C C . ILE B 1 146 ? -4.055 -0.261 10.5 1 97.75 146 ILE B C 1
ATOM 2442 O O . ILE B 1 146 ? -4.574 0.399 9.594 1 97.75 146 ILE B O 1
ATOM 2446 N N . ALA B 1 147 ? -3.111 -1.117 10.305 1 97.88 147 ALA B N 1
ATOM 2447 C CA . ALA B 1 147 ? -2.668 -1.412 8.945 1 97.88 147 ALA B CA 1
ATOM 2448 C C . ALA B 1 147 ? -3.77 -2.107 8.148 1 97.88 147 ALA B C 1
ATOM 2450 O O . ALA B 1 147 ? -4.453 -2.996 8.672 1 97.88 147 ALA B O 1
ATOM 2451 N N . THR B 1 148 ? -3.928 -1.663 6.918 1 97.62 148 THR B N 1
ATOM 2452 C CA . THR B 1 148 ? -4.938 -2.283 6.07 1 97.62 148 THR B CA 1
ATOM 2453 C C . THR B 1 148 ? -4.289 -3.014 4.898 1 97.62 148 THR B C 1
ATOM 2455 O O . THR B 1 148 ? -4.746 -4.086 4.496 1 97.62 148 THR B O 1
ATOM 2458 N N . ASP B 1 149 ? -3.244 -2.365 4.363 1 98.38 149 ASP B N 1
ATOM 2459 C CA . ASP B 1 149 ? -2.566 -2.881 3.178 1 98.38 149 ASP B CA 1
ATOM 2460 C C . ASP B 1 149 ? -1.051 -2.764 3.318 1 98.38 149 ASP B C 1
ATOM 2462 O O . ASP B 1 149 ? -0.544 -1.758 3.82 1 98.38 149 ASP B O 1
ATOM 2466 N N . ILE B 1 150 ? -0.307 -3.748 2.824 1 98.5 150 ILE B N 1
ATOM 2467 C CA . ILE B 1 150 ? 1.149 -3.76 2.896 1 98.5 150 ILE B CA 1
ATOM 2468 C C . ILE B 1 150 ? 1.729 -4.133 1.533 1 98.5 150 ILE B C 1
ATOM 2470 O O . ILE B 1 150 ? 1.338 -5.141 0.94 1 98.5 150 ILE B O 1
ATOM 2474 N N . ASN B 1 151 ? 2.566 -3.291 1.001 1 98.56 151 ASN B N 1
ATOM 2475 C CA . ASN B 1 151 ? 3.377 -3.645 -0.159 1 98.56 151 ASN B CA 1
ATOM 2476 C C . ASN B 1 151 ? 4.738 -4.203 0.256 1 98.56 151 ASN B C 1
ATOM 2478 O O . ASN B 1 151 ? 5.352 -3.707 1.2 1 98.56 151 ASN B O 1
ATOM 2482 N N . MET B 1 152 ? 5.164 -5.258 -0.357 1 98.5 152 MET B N 1
ATOM 2483 C CA . MET B 1 152 ? 6.438 -5.914 -0.068 1 98.5 152 MET B CA 1
ATOM 2484 C C . MET B 1 152 ? 7.234 -6.145 -1.349 1 98.5 152 MET B C 1
ATOM 2486 O O . MET B 1 152 ? 6.672 -6.137 -2.445 1 98.5 152 MET B O 1
ATOM 2490 N N . SER B 1 153 ? 8.555 -6.305 -1.2 1 98 153 SER B N 1
ATOM 2491 C CA . SER B 1 153 ? 9.391 -6.641 -2.348 1 98 153 SER B CA 1
ATOM 2492 C C . SER B 1 153 ? 10.648 -7.391 -1.917 1 98 153 SER B C 1
ATOM 2494 O O . SER B 1 153 ? 10.977 -7.426 -0.73 1 98 153 SER B O 1
ATOM 2496 N N . LYS B 1 154 ? 11.25 -8.039 -2.811 1 97.5 154 LYS B N 1
ATOM 2497 C CA . LYS B 1 154 ? 12.562 -8.641 -2.625 1 97.5 154 LYS B CA 1
ATOM 2498 C C . LYS B 1 154 ? 13.383 -8.594 -3.914 1 97.5 154 LYS B C 1
ATOM 2500 O O . LYS B 1 154 ? 12.82 -8.633 -5.012 1 97.5 154 LYS B O 1
ATOM 2505 N N . ASN B 1 155 ? 14.656 -8.469 -3.744 1 95.06 155 ASN B N 1
ATOM 2506 C CA . ASN B 1 155 ? 15.57 -8.586 -4.879 1 95.06 155 ASN B CA 1
ATOM 2507 C C . ASN B 1 155 ? 15.992 -10.039 -5.102 1 95.06 155 ASN B C 1
ATOM 2509 O O . ASN B 1 155 ? 16.156 -10.797 -4.145 1 95.06 155 ASN B O 1
ATOM 2513 N N . ILE B 1 156 ? 16.047 -10.375 -6.352 1 93.44 156 ILE B N 1
ATOM 2514 C CA . ILE B 1 156 ? 16.453 -11.75 -6.609 1 93.44 156 ILE B CA 1
ATOM 2515 C C . ILE B 1 156 ? 17.625 -11.758 -7.59 1 93.44 156 ILE B C 1
ATOM 2517 O O . ILE B 1 156 ? 17.797 -10.828 -8.375 1 93.44 156 ILE B O 1
#

Sequence (312 aa):
MVRLQNMNEADFNNYINNAIKNYAAEKIKAGTWGEEEAENLSRETFARLLPKGIYSENQYLFSIIDADKQMKVGYLWFQCCKKLIGKEAFVYDFIVFKEFRSKGYGTQALKSLDDVAKGLGINKISLHVFAHNKRALSLYEKTGFIATDINMSKNIMVRLQNMNEADFNNYINNAIKNYAAEKIKAGTWGEEEAENLSRETFARLLPKGIYSENQYLFSIIDADKQMKVGYLWFQCCKKLIGKEAFVYDFIVFKEFRSKGYGTQALKSLDDVAKGLGINKISLHVFAHNKRALSLYEKTGFIATDINMSKNI

InterPro domains:
  IPR000182 GNAT domain [PF00583] (61-145)
  IPR000182 GNAT domain [PS51186] (2-156)
  IPR016181 Acyl-CoA N-acyltransferase [SSF55729] (2-150)
  IPR052829 N-acetyltransferase domain-containing protein [PTHR43259] (15-150)

Radius of gyration: 22.15 Å; Cα contacts (8 Å, |Δi|>4): 517; chains: 2; bounding box: 41×68×49 Å

Organism: NCBI:txid1418104

Secondary structure (DSSP, 8-state):
-EEEEEPPHHHHHHHHHHHHHHHHHHHHHTTSS-HHHHHHHHHHHHHHH-TTGGG-TTEEEEEEEETTTTEEEEEEEEEEEEETTEEEEEEEEEEE-GGGTTSSHHHHHHHHHHHHHHHTTEEEEEEEEETT-HHHHHHHHHTT-EEEEEEEEEE-/-EEEEEPPHHHHHHHHHHHHHHHHHHHHHTTSS-HHHHHHHHHHHHHHH-TTGGG-TTEEEEEEEETTTTEEEEEEEEEEEE-SS-EEEEEEEEEE-GGGTTSSHHHHHHHHHHHHHHHTTEEEEEEEEETT-HHHHHHHHHTT-EEEEEEEEEE-

pLDDT: mean 96.24, std 4.05, range [68.5, 98.81]

Foldseek 3Di:
DKAWAFDDPVRQVVPLVVVLVVQLVLCVVLVNDDPVCSSVVSVVVVCVVQVPRSPRPQKTKTFIAPPVVRDGFWIWIWGWDADPVWIEIETEDTDGDPVCPPVCSLLVVVVNVVVVCVVVGHDYYHYDDRPVPVVVVVSCVVNPDDDDDDDDDDDD/DKAWAFDDPVRQVVPLVVVLVVQLVLCVVLVNDDPVCSSVVSVVVVCVVQVPRSPRPQKTKTFIAPPVVRDGFWIWIWGWDADPVWIEIETEDTDGDPVCPPVCSLLVVVVNVVVVCVVVGHDYYHYDDRPVPVVVVVSCVVNPDDDDDDDDDDDD

Solvent-accessible surface area (backbone atoms only — not comparable to full-atom values): 16483 Å² total; per-residue (Å²): 94,54,41,77,38,77,50,50,70,68,55,42,58,61,46,49,60,52,48,31,52,52,50,17,52,51,35,37,74,56,66,75,37,55,80,88,50,20,52,61,51,27,46,51,51,50,44,68,75,28,73,55,52,91,68,20,82,59,49,47,52,26,32,30,27,34,61,79,76,70,36,78,44,32,39,39,30,34,35,58,44,82,55,95,90,46,26,34,33,38,43,78,44,75,47,62,40,78,94,50,54,94,69,56,51,67,62,41,45,52,51,39,46,50,52,54,37,49,75,71,57,28,40,34,42,31,38,70,43,53,48,82,43,54,68,59,51,51,51,41,45,75,70,58,35,41,68,38,36,34,33,32,35,30,79,98,94,54,42,78,37,76,50,51,70,69,56,44,58,58,45,51,59,52,48,31,51,50,50,18,52,51,35,37,74,59,66,76,36,55,81,88,50,19,52,59,52,27,46,52,49,50,44,66,75,30,74,56,51,92,69,20,81,59,50,45,50,26,32,29,28,34,61,76,75,70,37,79,45,34,39,38,31,32,35,56,42,81,53,94,92,44,26,34,32,39,43,79,45,75,46,64,40,77,92,50,54,95,68,57,52,69,63,40,44,53,52,39,45,50,54,54,35,48,74,71,57,28,39,34,42,31,38,71,43,54,49,83,44,54,67,58,51,52,52,40,46,75,72,58,34,41,69,37,37,34,32,32,34,32,77,97

Nearest PDB structures (foldseek):
  1on0-assembly1_B  TM=9.645E-01  e=4.350E-18  Bacillus subtilis
  8a9o-assembly1_B  TM=6.630E-01  e=1.117E-08  Acinetobacter baumannii
  8a9o-assembly1_A  TM=6.695E-01  e=1.346E-08  Acinetobacter baumannii
  8a9n-assembly1_B  TM=6.706E-01  e=3.633E-08  Acinetobacter baumannii
  3i9s-assembly1_B  TM=6.569E-01  e=2.067E-07  Vibrio cholerae